Protein AF-R5U6J4-F1 (afdb_monomer)

Solvent-accessible surface area (backbone atoms only — not comparable to full-atom values): 14791 Å² total; per-residue (Å²): 109,73,69,93,61,92,91,61,51,48,44,45,54,97,91,38,77,38,56,82,40,67,33,51,49,75,57,100,91,46,43,27,38,25,54,63,14,28,54,35,57,83,42,42,35,76,49,42,44,99,89,48,37,28,35,26,53,59,13,26,55,35,55,89,39,70,31,22,34,29,38,96,89,46,38,23,45,25,53,64,12,37,38,42,77,38,69,88,24,70,75,27,29,38,55,24,56,46,31,76,78,37,80,65,53,71,54,68,56,58,76,85,57,97,45,40,82,51,59,51,71,30,35,79,49,26,17,32,4,54,68,22,41,56,51,16,52,51,55,51,54,49,51,32,55,56,22,46,76,73,74,42,75,68,51,22,39,22,58,63,35,30,49,47,12,22,43,52,17,24,30,25,34,73,65,75,47,87,81,73,86,62,100,58,49,76,37,79,46,69,33,52,86,90,60,63,66,55,55,52,34,40,57,49,18,44,55,32,45,79,71,71,44,71,89,75,27,64,43,27,49,61,62,67,41,80,69,43,46,31,28,15,38,13,28,15,56,75,22,95,61,32,27,18,41,17,39,30,36,38,60,80,84,54,92,93,37,63,35,53,55,67,59,48,52,54,52,50,50,35,53,53,34,28,69,75,62,40,48,78,38,117

Sequence (282 aa):
MAVPAWYGWWRIVNGQVDFNCNSVECNDAGWFCIRGGKVDFDFNGIASNSSGNWCIWGGKVNFGYDGGVKYLGSTYLVLDGEAFCIDEQIGKGSVGFLELINPTISGLFKCGYAYDQYTVIGAADDATSLENMRQALYGILECNELRKAHGLQELKISNSLMAIAEYDTNASAYAMDHIGVFNVGENLAWGPSFWDPFDGWYTQEKADFDQGNYANVGHYLNIIDDSYTITGFAVNQKSAYGNTYGQVFSGMEYEGDSFSVDDYCGFFMLYYNAVYNPVVLG

Radius of gyration: 24.12 Å; Cα contacts (8 Å, |Δi|>4): 580; chains: 1; bounding box: 55×34×72 Å

Secondary structure (DSSP, 8-state):
-----SS--B-EETTEE-TT--EEEEETTEEEEEETTEE-TT--EEEEETTEEEEEETTEE-TT--EEEEETTEEEEEETTEEEE-TTTTTSHHHHHHHHH-TTGGGGG--SSTTGGG--TT-TTSTTSHHHHHHHHHHHHHHHHHHHHTTPPPPEEEHHHHHHHHHHHHHHHHHSS----S-SEEEEEEE-TT--HHIIIIIIHHHHHHTT--TT-HHHHHHH-TT--EEEEEEEEEETTEEEEEEEEES---TTTEE-HHHHHHHHHHHHHHHHSPEEE-

Mean predicted aligned error: 4.24 Å

Structure (mmCIF, N/CA/C/O backbone):
data_AF-R5U6J4-F1
#
_entry.id   AF-R5U6J4-F1
#
loop_
_atom_site.group_PDB
_atom_site.id
_atom_site.type_symbol
_atom_site.label_atom_id
_atom_site.label_alt_id
_atom_site.label_comp_id
_atom_site.label_asym_id
_atom_site.label_entity_id
_atom_site.label_seq_id
_atom_site.pdbx_PDB_ins_code
_atom_site.Cartn_x
_atom_site.Cartn_y
_atom_site.Cartn_z
_atom_site.occupancy
_atom_site.B_iso_or_equiv
_atom_site.auth_seq_id
_atom_site.auth_comp_id
_atom_site.auth_asym_id
_atom_site.auth_atom_id
_atom_site.pdbx_PDB_model_num
ATOM 1 N N . MET A 1 1 ? 13.358 -0.228 -38.886 1.00 51.06 1 MET A N 1
ATOM 2 C CA . MET A 1 1 ? 12.887 -1.630 -38.935 1.00 51.06 1 MET A CA 1
ATOM 3 C C . MET A 1 1 ? 14.048 -2.521 -39.383 1.00 51.06 1 MET A C 1
ATOM 5 O O . MET A 1 1 ? 14.817 -2.079 -40.230 1.00 51.06 1 MET A O 1
ATOM 9 N N . ALA A 1 2 ? 14.246 -3.677 -38.735 1.00 47.00 2 ALA A N 1
ATOM 10 C CA . ALA A 1 2 ? 15.478 -4.481 -38.775 1.00 47.00 2 ALA A CA 1
ATOM 11 C C . ALA A 1 2 ? 15.580 -5.392 -40.017 1.00 47.00 2 ALA A C 1
ATOM 13 O O . ALA A 1 2 ? 14.605 -6.035 -40.393 1.00 47.00 2 ALA A O 1
ATOM 14 N N . VAL A 1 3 ? 16.772 -5.471 -40.623 1.00 49.78 3 VAL A N 1
ATOM 15 C CA . VAL A 1 3 ? 17.100 -6.381 -41.738 1.00 49.78 3 VAL A CA 1
ATOM 16 C C . VAL A 1 3 ? 18.058 -7.458 -41.215 1.00 49.78 3 VAL A C 1
ATOM 18 O O . VAL A 1 3 ? 19.063 -7.102 -40.595 1.00 49.78 3 VAL A O 1
ATOM 21 N N . PRO A 1 4 ? 17.800 -8.760 -41.443 1.00 57.53 4 PRO A N 1
ATOM 22 C CA . PRO A 1 4 ? 18.707 -9.813 -41.025 1.00 57.53 4 PRO A CA 1
ATOM 23 C C . PRO A 1 4 ? 19.841 -9.920 -42.045 1.00 57.53 4 PRO A C 1
ATOM 25 O O . PRO A 1 4 ? 19.708 -10.538 -43.097 1.00 57.53 4 PRO A O 1
ATOM 28 N N . ALA A 1 5 ? 20.981 -9.326 -41.728 1.00 47.50 5 ALA A N 1
ATOM 29 C CA . ALA A 1 5 ? 22.235 -9.693 -42.357 1.00 47.50 5 ALA A CA 1
ATOM 30 C C . ALA A 1 5 ? 23.229 -9.919 -41.224 1.00 47.50 5 ALA A C 1
ATOM 32 O O . ALA A 1 5 ? 23.585 -8.967 -40.543 1.00 47.50 5 ALA A O 1
ATOM 33 N N . TRP A 1 6 ? 23.550 -11.194 -40.973 1.00 46.31 6 TRP A N 1
ATOM 34 C CA . TRP A 1 6 ? 24.748 -11.704 -40.299 1.00 46.31 6 TRP A CA 1
ATOM 35 C C . TRP A 1 6 ? 25.401 -10.680 -39.344 1.00 46.31 6 TRP A C 1
ATOM 37 O O . TRP A 1 6 ? 26.081 -9.793 -39.835 1.00 46.31 6 TRP A O 1
ATOM 47 N N . TYR A 1 7 ? 25.175 -10.797 -38.022 1.00 67.12 7 TYR A N 1
ATOM 48 C CA . TYR A 1 7 ? 25.857 -10.116 -36.884 1.00 67.12 7 TYR A CA 1
ATOM 49 C C . TYR A 1 7 ? 24.993 -9.350 -35.847 1.00 67.12 7 TYR A C 1
ATOM 51 O O . TYR A 1 7 ? 25.550 -8.918 -34.836 1.00 67.12 7 TYR A O 1
ATOM 59 N N . GLY A 1 8 ? 23.664 -9.247 -35.969 1.00 78.00 8 GLY A N 1
ATOM 60 C CA . GLY A 1 8 ? 22.775 -8.770 -34.881 1.00 78.00 8 GLY A CA 1
ATOM 61 C C . GLY A 1 8 ? 21.643 -7.853 -35.350 1.00 78.00 8 GLY A C 1
ATOM 62 O O . GLY A 1 8 ? 21.503 -7.618 -36.546 1.00 78.00 8 GLY A O 1
ATOM 63 N N . TRP A 1 9 ? 20.806 -7.363 -34.430 1.00 92.00 9 TRP A N 1
ATOM 64 C CA . TRP A 1 9 ? 19.705 -6.441 -34.751 1.00 92.00 9 TRP A CA 1
ATOM 65 C C . TRP A 1 9 ? 20.159 -4.999 -34.519 1.00 92.00 9 TRP A C 1
ATOM 67 O O . TRP A 1 9 ? 20.783 -4.716 -33.502 1.00 92.00 9 TRP A O 1
ATOM 77 N N . TRP A 1 10 ? 19.864 -4.096 -35.456 1.00 93.00 10 TRP A N 1
ATOM 78 C CA . TRP A 1 10 ? 20.374 -2.721 -35.446 1.00 93.00 10 TRP A CA 1
ATOM 79 C C . TRP A 1 10 ? 19.252 -1.696 -35.571 1.00 93.00 10 TRP A C 1
ATOM 81 O O . TRP A 1 10 ? 18.261 -1.919 -36.279 1.00 93.00 10 TRP A O 1
ATOM 91 N N . ARG A 1 11 ? 19.435 -0.536 -34.937 1.00 94.44 11 ARG A N 1
ATOM 92 C CA . ARG A 1 11 ? 18.555 0.613 -35.129 1.00 94.44 11 ARG A CA 1
ATOM 93 C C . ARG A 1 11 ? 18.813 1.223 -36.502 1.00 94.44 11 ARG A C 1
ATOM 95 O O . ARG A 1 11 ? 19.895 1.734 -36.761 1.00 94.44 11 ARG A O 1
ATOM 102 N N . ILE A 1 12 ? 17.803 1.192 -37.372 1.00 93.56 12 ILE A N 1
ATOM 103 C CA . ILE A 1 12 ? 17.859 1.812 -38.705 1.00 93.56 12 ILE A CA 1
ATOM 104 C C . ILE A 1 12 ? 16.988 3.067 -38.737 1.00 93.56 12 ILE A C 1
ATOM 106 O O . ILE A 1 12 ? 15.787 2.974 -38.463 1.00 93.56 12 ILE A O 1
ATOM 110 N N . VAL A 1 13 ? 17.566 4.205 -39.116 1.00 93.50 13 VAL A N 1
ATOM 111 C CA . VAL A 1 13 ? 16.888 5.491 -39.351 1.00 93.50 13 VAL A CA 1
ATOM 112 C C . VAL A 1 13 ? 17.234 5.955 -40.765 1.00 93.50 13 VAL A C 1
ATOM 114 O O . VAL A 1 13 ? 18.401 5.977 -41.140 1.00 93.50 13 VAL A O 1
ATOM 117 N N . ASN A 1 14 ? 16.227 6.289 -41.580 1.00 92.94 14 ASN A N 1
ATOM 118 C CA . ASN A 1 14 ? 16.413 6.757 -42.965 1.00 92.94 14 ASN A CA 1
ATOM 119 C C . ASN A 1 14 ? 17.330 5.856 -43.823 1.00 92.94 14 ASN A C 1
ATOM 121 O O . ASN A 1 14 ? 18.119 6.336 -44.632 1.00 92.94 14 ASN A O 1
ATOM 125 N N . GLY A 1 15 ? 17.238 4.535 -43.635 1.00 92.00 15 GLY A N 1
ATOM 126 C CA . GLY A 1 15 ? 18.022 3.550 -44.388 1.00 92.00 15 GLY A CA 1
ATOM 127 C C . GLY A 1 15 ? 19.472 3.365 -43.922 1.00 92.00 15 GLY A C 1
ATOM 128 O O . GLY A 1 15 ? 20.205 2.616 -44.562 1.00 92.00 15 GLY A O 1
ATOM 129 N N . GLN A 1 16 ? 19.891 4.000 -42.824 1.00 92.12 16 GLN A N 1
ATOM 130 C CA . GLN A 1 16 ? 21.239 3.878 -42.258 1.00 92.12 16 GLN A CA 1
ATOM 131 C C . GLN A 1 16 ? 21.193 3.425 -40.795 1.00 92.12 16 GLN A C 1
ATOM 133 O O . GLN A 1 16 ? 20.199 3.645 -40.103 1.00 92.12 16 GLN A O 1
ATOM 138 N N . VAL A 1 17 ? 22.265 2.777 -40.329 1.00 93.50 17 VAL A N 1
ATOM 139 C CA . VAL A 1 17 ? 22.415 2.411 -38.914 1.00 93.50 17 VAL A CA 1
ATOM 140 C C . VAL A 1 17 ? 22.636 3.673 -38.084 1.00 93.50 17 VAL A C 1
ATOM 142 O O . VAL A 1 17 ? 23.517 4.473 -38.394 1.00 93.50 17 VAL A O 1
ATOM 145 N N . ASP A 1 18 ? 21.866 3.820 -37.012 1.00 95.88 18 ASP A N 1
ATOM 146 C CA . ASP A 1 18 ? 22.085 4.846 -35.997 1.00 95.88 18 ASP A CA 1
ATOM 147 C C . ASP A 1 18 ? 22.981 4.298 -34.880 1.00 95.88 18 ASP A C 1
ATOM 149 O O . ASP A 1 18 ? 22.504 3.739 -33.893 1.00 95.88 18 ASP A O 1
ATOM 153 N N . PHE A 1 19 ? 24.295 4.460 -35.040 1.00 95.44 19 PHE A N 1
ATOM 154 C CA . PHE A 1 19 ? 25.297 4.019 -34.061 1.00 95.44 19 PHE A CA 1
ATOM 155 C C . PHE A 1 19 ? 25.256 4.790 -32.733 1.00 95.44 19 PHE A C 1
ATOM 157 O O . PHE A 1 19 ? 25.915 4.384 -31.777 1.00 95.44 19 PHE A O 1
ATOM 164 N N . ASN A 1 20 ? 24.492 5.883 -32.647 1.00 96.62 20 ASN A N 1
ATOM 165 C CA . ASN A 1 20 ? 24.384 6.687 -31.431 1.00 96.62 20 ASN A CA 1
ATOM 166 C C . ASN A 1 20 ? 23.185 6.282 -30.561 1.00 96.62 20 ASN A C 1
ATOM 168 O O . ASN A 1 20 ? 23.049 6.777 -29.440 1.00 96.62 20 ASN A O 1
ATOM 172 N N . CYS A 1 21 ? 22.326 5.379 -31.044 1.00 95.88 21 CYS A N 1
ATOM 173 C CA . CYS A 1 21 ? 21.155 4.933 -30.302 1.00 95.88 21 CYS A CA 1
ATOM 174 C C . CYS A 1 21 ? 21.560 4.122 -29.056 1.00 95.88 21 CYS A C 1
ATOM 176 O O . CYS A 1 21 ? 22.210 3.078 -29.160 1.00 95.88 21 CYS A O 1
ATOM 178 N N . ASN A 1 22 ? 21.156 4.622 -27.884 1.00 97.12 22 ASN A N 1
ATOM 179 C CA . ASN A 1 22 ? 21.272 3.980 -26.574 1.00 97.12 22 ASN A CA 1
ATOM 180 C C . ASN A 1 22 ? 19.910 4.098 -25.864 1.00 97.12 22 ASN A C 1
ATOM 182 O O . ASN A 1 22 ? 19.709 5.008 -25.064 1.00 97.12 22 ASN A O 1
ATOM 186 N N . SER A 1 23 ? 18.944 3.271 -26.271 1.00 97.75 23 SER A N 1
ATOM 187 C CA . SER A 1 23 ? 17.510 3.407 -25.953 1.00 97.75 23 SER A CA 1
ATOM 188 C C . SER A 1 23 ? 16.830 2.034 -25.913 1.00 97.75 23 SER A C 1
ATOM 190 O O . SER A 1 23 ? 17.407 1.034 -26.348 1.00 97.75 23 SER A O 1
ATOM 192 N N . VAL A 1 24 ? 15.588 1.986 -25.436 1.00 98.25 24 VAL A N 1
ATOM 193 C CA . VAL A 1 24 ? 14.675 0.846 -25.601 1.00 98.25 24 VAL A CA 1
ATOM 194 C C . VAL A 1 24 ? 13.752 1.103 -26.794 1.00 98.25 24 VAL A C 1
ATOM 196 O O . VAL A 1 24 ? 12.938 2.027 -26.771 1.00 98.25 24 VAL A O 1
ATOM 199 N N . GLU A 1 25 ? 13.851 0.274 -27.833 1.00 97.50 25 GLU A N 1
ATOM 200 C CA . GLU A 1 25 ? 13.138 0.466 -29.106 1.00 97.50 25 GLU A CA 1
ATOM 201 C C . GLU A 1 25 ? 12.339 -0.783 -29.500 1.00 97.50 25 GLU A C 1
ATOM 203 O O . GLU A 1 25 ? 12.752 -1.911 -29.216 1.00 97.50 25 GLU A O 1
ATOM 208 N N . CYS A 1 26 ? 11.216 -0.594 -30.199 1.00 95.00 26 CYS A N 1
ATOM 209 C CA . CYS A 1 26 ? 10.358 -1.692 -30.642 1.00 95.00 26 CYS A CA 1
ATOM 210 C C . CYS A 1 26 ? 10.532 -2.093 -32.111 1.00 95.00 26 CYS A C 1
ATOM 212 O O . CYS A 1 26 ? 10.939 -1.319 -32.984 1.00 95.00 26 CYS A O 1
ATOM 214 N N . ASN A 1 27 ? 10.165 -3.341 -32.380 1.00 91.25 27 ASN A N 1
ATOM 215 C CA . ASN A 1 27 ? 9.799 -3.868 -33.689 1.00 91.25 27 ASN A CA 1
ATOM 216 C C . ASN A 1 27 ? 8.673 -4.909 -33.513 1.00 91.25 27 ASN A C 1
ATOM 218 O O . ASN A 1 27 ? 8.187 -5.122 -32.403 1.00 91.25 27 ASN A O 1
ATOM 222 N N . ASP A 1 28 ? 8.304 -5.609 -34.586 1.00 93.69 28 ASP A N 1
ATOM 223 C CA . ASP A 1 28 ? 7.239 -6.627 -34.558 1.00 93.69 28 ASP A CA 1
ATOM 224 C C . ASP A 1 28 ? 7.514 -7.811 -33.602 1.00 93.69 28 ASP A C 1
ATOM 226 O O . ASP A 1 28 ? 6.604 -8.571 -33.283 1.00 93.69 28 ASP A O 1
ATOM 230 N N . ALA A 1 29 ? 8.754 -7.992 -33.131 1.00 92.69 29 ALA A N 1
ATOM 231 C CA . ALA A 1 29 ? 9.141 -9.050 -32.193 1.00 92.69 29 ALA A CA 1
ATOM 232 C C . ALA A 1 29 ? 9.142 -8.604 -30.713 1.00 92.69 29 ALA A C 1
ATOM 234 O O . ALA A 1 29 ? 9.333 -9.438 -29.814 1.00 92.69 29 ALA A O 1
ATOM 235 N N . GLY A 1 30 ? 8.946 -7.310 -30.441 1.00 95.69 30 GLY A N 1
ATOM 236 C CA . GLY A 1 30 ? 8.886 -6.732 -29.097 1.00 95.69 30 GLY A CA 1
ATOM 237 C C . GLY A 1 30 ? 9.793 -5.517 -28.909 1.00 95.69 30 GLY A C 1
ATOM 238 O O . GLY A 1 30 ? 10.193 -4.867 -29.873 1.00 95.69 30 GLY A O 1
ATOM 239 N N . TRP A 1 31 ? 10.111 -5.225 -27.648 1.00 98.00 31 TRP A N 1
ATOM 240 C CA . TRP A 1 31 ? 10.923 -4.083 -27.224 1.00 98.00 31 TRP A CA 1
ATOM 241 C C . TRP A 1 31 ? 12.298 -4.542 -26.746 1.00 98.00 31 TRP A C 1
ATOM 243 O O . TRP A 1 31 ? 12.387 -5.461 -25.933 1.00 98.00 31 TRP A O 1
ATOM 253 N N . PHE A 1 32 ? 13.361 -3.914 -27.247 1.00 98.19 32 PHE A N 1
ATOM 254 C CA . PHE A 1 32 ? 14.736 -4.363 -27.039 1.00 98.19 32 PHE A CA 1
ATOM 255 C C . PHE A 1 32 ? 15.648 -3.226 -26.588 1.00 98.19 32 PHE A C 1
ATOM 257 O O . PHE A 1 32 ? 15.541 -2.102 -27.080 1.00 98.19 32 PHE A O 1
ATOM 264 N N . CYS A 1 33 ? 16.578 -3.544 -25.689 1.00 97.81 33 CYS A N 1
ATOM 265 C CA . CYS A 1 33 ? 17.656 -2.646 -25.296 1.00 97.81 33 CYS A CA 1
ATOM 266 C C . CYS A 1 33 ? 18.670 -2.529 -26.440 1.00 97.81 33 CYS A C 1
ATOM 268 O O . CYS A 1 33 ? 19.226 -3.531 -26.899 1.00 97.81 33 CYS A O 1
ATOM 270 N N . ILE A 1 34 ? 18.909 -1.303 -26.900 1.00 97.69 34 ILE A N 1
ATOM 271 C CA . ILE A 1 34 ? 19.898 -0.968 -27.921 1.00 97.69 34 ILE A CA 1
ATOM 272 C C . ILE A 1 34 ? 21.045 -0.212 -27.254 1.00 97.69 34 ILE A C 1
ATOM 274 O O . ILE A 1 34 ? 20.808 0.778 -26.566 1.00 97.69 34 ILE A O 1
ATOM 278 N N . ARG A 1 35 ? 22.289 -0.649 -27.486 1.00 95.62 35 ARG A N 1
ATOM 279 C CA . ARG A 1 35 ? 23.524 0.030 -27.064 1.00 95.62 35 ARG A CA 1
ATOM 280 C C . ARG A 1 35 ? 24.433 0.238 -28.271 1.00 95.62 35 ARG A C 1
ATOM 282 O O . ARG A 1 35 ? 24.699 -0.700 -29.023 1.00 95.62 35 ARG A O 1
ATOM 289 N N . GLY A 1 36 ? 24.887 1.469 -28.492 1.00 95.25 36 GLY A N 1
ATOM 290 C CA . GLY A 1 36 ? 25.714 1.817 -29.656 1.00 95.25 36 GLY A CA 1
ATOM 291 C C . GLY A 1 36 ? 25.074 1.444 -31.004 1.00 95.25 36 GLY A C 1
ATOM 292 O O . GLY A 1 36 ? 25.760 0.984 -31.918 1.00 95.25 36 GLY A O 1
ATOM 293 N N . GLY A 1 37 ? 23.747 1.561 -31.111 1.00 95.44 37 GLY A N 1
ATOM 294 C CA . GLY A 1 37 ? 22.981 1.236 -32.317 1.00 95.44 37 GLY A CA 1
ATOM 295 C C . GLY A 1 37 ? 22.621 -0.234 -32.522 1.00 95.44 37 GLY A C 1
ATOM 296 O O . GLY A 1 37 ? 21.872 -0.538 -33.455 1.00 95.44 37 GLY A O 1
ATOM 297 N N . LYS A 1 38 ? 23.093 -1.147 -31.666 1.00 94.94 38 LYS A N 1
ATOM 298 C CA . LYS A 1 38 ? 22.840 -2.591 -31.761 1.00 94.94 38 LYS A CA 1
ATOM 299 C C . LYS A 1 38 ? 22.016 -3.097 -30.579 1.00 94.94 38 LYS A C 1
ATOM 301 O O . LYS A 1 38 ? 22.257 -2.686 -29.451 1.00 94.94 38 LYS A O 1
ATOM 306 N N . VAL A 1 39 ? 21.091 -4.023 -30.823 1.00 96.62 39 VAL A N 1
ATOM 307 C CA . VAL A 1 39 ? 20.429 -4.781 -29.754 1.00 96.62 39 VAL A CA 1
ATOM 308 C C . VAL A 1 39 ? 21.466 -5.574 -28.967 1.00 96.62 39 VAL A C 1
ATOM 310 O O . VAL A 1 39 ? 22.296 -6.281 -29.551 1.00 96.62 39 VAL A O 1
ATOM 313 N N . ASP A 1 40 ? 21.380 -5.470 -27.648 1.00 96.50 40 ASP A N 1
ATOM 314 C CA . ASP A 1 40 ? 22.245 -6.166 -26.712 1.00 96.50 40 ASP A CA 1
ATOM 315 C C . ASP A 1 40 ? 21.492 -7.311 -26.029 1.00 96.50 40 ASP A C 1
ATOM 317 O O . ASP A 1 40 ? 20.823 -7.108 -25.021 1.00 96.50 40 ASP A O 1
ATOM 321 N N . PHE A 1 41 ? 21.579 -8.513 -26.604 1.00 95.44 41 PHE A N 1
ATOM 322 C CA . PHE A 1 41 ? 20.879 -9.709 -26.113 1.00 95.44 41 PHE A CA 1
ATOM 323 C C . PHE A 1 41 ? 21.444 -10.279 -24.807 1.00 95.44 41 PHE A C 1
ATOM 325 O O . PHE A 1 41 ? 20.807 -11.138 -24.203 1.00 95.44 41 PHE A O 1
ATOM 332 N N . ASP A 1 42 ? 22.602 -9.801 -24.354 1.00 95.44 42 ASP A N 1
ATOM 333 C CA . ASP A 1 42 ? 23.216 -10.243 -23.101 1.00 95.44 42 ASP A CA 1
ATOM 334 C C . ASP A 1 42 ? 22.878 -9.291 -21.939 1.00 95.44 42 ASP A C 1
ATOM 336 O O . ASP A 1 42 ? 23.193 -9.571 -20.781 1.00 95.44 42 ASP A O 1
ATOM 340 N N . PHE A 1 43 ? 22.213 -8.164 -22.224 1.00 97.44 43 PHE A N 1
ATOM 341 C CA . PHE A 1 43 ? 21.875 -7.169 -21.216 1.00 97.44 43 PHE A CA 1
ATOM 342 C C . PHE A 1 43 ? 20.742 -7.640 -20.291 1.00 97.44 43 PHE A C 1
ATOM 344 O O . PHE A 1 43 ? 19.636 -7.951 -20.740 1.00 97.44 43 PHE A O 1
ATOM 351 N N . ASN A 1 44 ? 21.019 -7.621 -18.984 1.00 97.94 44 ASN A N 1
ATOM 352 C CA . ASN A 1 44 ? 20.043 -7.792 -17.912 1.00 97.94 44 ASN A CA 1
ATOM 353 C C . ASN A 1 44 ? 20.154 -6.593 -16.967 1.00 97.94 44 ASN A C 1
ATOM 355 O O . ASN A 1 44 ? 21.205 -6.372 -16.370 1.00 97.94 44 ASN A O 1
ATOM 359 N N . GLY A 1 45 ? 19.100 -5.794 -16.849 1.00 98.31 45 GLY A N 1
ATOM 360 C CA . GLY A 1 45 ? 19.156 -4.554 -16.078 1.00 98.31 45 GLY A CA 1
ATOM 361 C C . GLY A 1 45 ? 18.008 -3.614 -16.394 1.00 98.31 45 GLY A C 1
ATOM 362 O O . GLY A 1 45 ? 17.001 -4.021 -16.971 1.00 98.31 45 GLY A O 1
ATOM 363 N N . ILE A 1 46 ? 18.177 -2.344 -16.035 1.00 98.4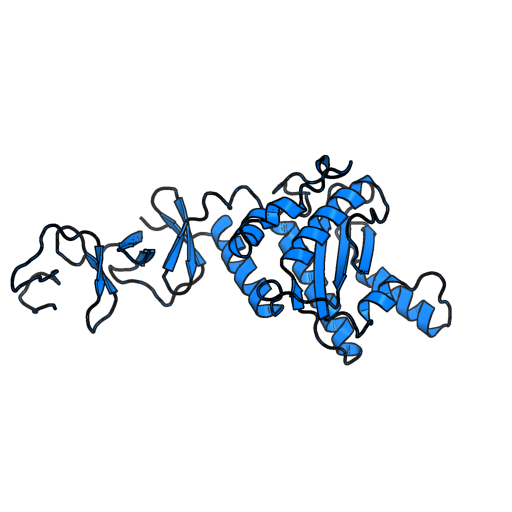4 46 ILE A N 1
ATOM 364 C CA . ILE A 1 46 ? 17.219 -1.289 -16.365 1.00 98.44 46 ILE A CA 1
ATOM 365 C C . ILE A 1 46 ? 17.748 -0.462 -17.538 1.00 98.44 46 ILE A C 1
ATOM 367 O O . ILE A 1 46 ? 18.891 0.002 -17.515 1.00 98.44 46 ILE A O 1
ATOM 371 N N . ALA A 1 47 ? 16.917 -0.276 -18.562 1.00 98.31 47 ALA A N 1
ATOM 372 C CA . ALA A 1 47 ? 17.188 0.609 -19.694 1.00 98.31 47 ALA A CA 1
ATOM 373 C C . ALA A 1 47 ? 16.003 1.548 -19.932 1.00 98.31 47 ALA A C 1
ATOM 375 O O . ALA A 1 47 ? 14.865 1.201 -19.632 1.00 98.31 47 ALA A O 1
ATOM 376 N N . SER A 1 48 ? 16.263 2.728 -20.490 1.00 98.19 48 SER A N 1
ATOM 377 C CA . SER A 1 48 ? 15.259 3.791 -20.596 1.00 98.19 48 SER A CA 1
ATOM 378 C C . SER A 1 48 ? 15.001 4.200 -22.043 1.00 98.19 48 SER A C 1
ATOM 380 O O . SER A 1 48 ? 15.854 4.045 -22.919 1.00 98.19 48 SER A O 1
ATOM 382 N N . ASN A 1 49 ? 13.825 4.766 -22.285 1.00 97.62 49 ASN A N 1
ATOM 383 C CA . ASN A 1 49 ? 13.501 5.534 -23.485 1.00 97.62 49 ASN A CA 1
ATOM 384 C C . ASN A 1 49 ? 12.688 6.781 -23.090 1.00 97.62 49 ASN A C 1
ATOM 386 O O . ASN A 1 49 ? 12.623 7.138 -21.916 1.00 97.62 49 ASN A O 1
ATOM 390 N N . SER A 1 50 ? 12.066 7.464 -24.054 1.00 96.94 50 SER A N 1
ATOM 391 C CA . SER A 1 50 ? 11.246 8.652 -23.771 1.00 96.94 50 SER A CA 1
ATOM 392 C C . SER A 1 50 ? 9.989 8.373 -22.941 1.00 96.94 50 SER A C 1
ATOM 394 O O . SER A 1 50 ? 9.386 9.322 -22.450 1.00 96.94 50 SER A O 1
ATOM 396 N N . SER A 1 51 ? 9.563 7.112 -22.835 1.00 96.75 51 SER A N 1
ATOM 397 C CA . SER A 1 51 ? 8.357 6.722 -22.100 1.00 96.75 51 SER A CA 1
ATOM 398 C C . SER A 1 51 ? 8.635 6.358 -20.646 1.00 96.75 51 SER A C 1
ATOM 400 O O . SER A 1 51 ? 7.723 6.459 -19.841 1.00 96.75 51 SER A O 1
ATOM 402 N N . GLY A 1 52 ? 9.862 5.966 -20.298 1.00 97.06 52 GLY A N 1
ATOM 403 C CA . GLY A 1 52 ? 10.183 5.541 -18.940 1.00 97.06 52 GLY A CA 1
ATOM 404 C C . GLY A 1 52 ? 11.381 4.604 -18.877 1.00 97.06 52 GLY A C 1
ATOM 405 O O . GLY A 1 52 ? 12.189 4.528 -19.812 1.00 97.06 52 GLY A O 1
ATOM 406 N N . ASN A 1 53 ? 11.487 3.893 -17.757 1.00 98.44 53 ASN A N 1
ATOM 407 C CA . ASN A 1 53 ? 12.492 2.860 -17.543 1.00 98.44 53 ASN A CA 1
ATOM 408 C C . ASN A 1 53 ? 11.849 1.480 -17.669 1.00 98.44 53 ASN A C 1
ATOM 410 O O . ASN A 1 53 ? 10.701 1.291 -17.289 1.00 98.44 53 ASN A O 1
ATOM 414 N N . TRP A 1 54 ? 12.608 0.508 -18.155 1.00 98.69 54 TRP A N 1
ATOM 415 C CA . TRP A 1 54 ? 12.108 -0.823 -18.469 1.00 98.69 54 TRP A CA 1
ATOM 416 C C . TRP A 1 54 ? 13.023 -1.888 -17.883 1.00 98.69 54 TRP A C 1
ATOM 418 O O . TRP A 1 54 ? 14.250 -1.786 -17.981 1.00 98.69 54 TRP A O 1
ATOM 428 N N . CYS A 1 55 ? 12.422 -2.926 -17.308 1.00 98.56 55 CYS A N 1
ATOM 429 C CA . CYS A 1 55 ? 13.118 -4.123 -16.863 1.00 98.56 55 CYS A CA 1
ATOM 430 C C . CYS A 1 55 ? 13.474 -4.992 -18.073 1.00 98.56 55 CYS A C 1
ATOM 432 O O . CYS A 1 55 ? 12.596 -5.449 -18.811 1.00 98.56 55 CYS A O 1
ATOM 434 N N . ILE A 1 56 ? 14.770 -5.204 -18.294 1.00 98.56 56 ILE A N 1
ATOM 435 C CA . ILE A 1 56 ? 15.297 -5.947 -19.437 1.00 98.56 56 ILE A CA 1
ATOM 436 C C . ILE A 1 56 ? 15.882 -7.276 -18.967 1.00 98.56 56 ILE A C 1
ATOM 438 O O . ILE A 1 56 ? 16.776 -7.271 -18.119 1.00 98.56 56 ILE A O 1
ATOM 442 N N . TRP A 1 57 ? 15.456 -8.384 -19.581 1.00 97.62 57 TRP A N 1
ATOM 443 C CA . TRP A 1 57 ? 16.095 -9.700 -19.461 1.00 97.62 57 TRP A CA 1
ATOM 444 C C . TRP A 1 57 ? 16.482 -10.241 -20.834 1.00 97.62 57 TRP A C 1
ATOM 446 O O . TRP A 1 57 ? 15.667 -10.275 -21.759 1.00 97.62 57 TRP A O 1
ATOM 456 N N . GLY A 1 58 ? 17.740 -10.658 -20.979 1.00 96.06 58 GLY A N 1
ATOM 457 C CA . GLY A 1 58 ? 18.272 -11.142 -22.256 1.00 96.06 58 GLY A CA 1
ATOM 458 C C . GLY A 1 58 ? 18.079 -10.138 -23.402 1.00 96.06 58 GLY A C 1
ATOM 459 O O . GLY A 1 58 ? 17.686 -10.510 -24.511 1.00 96.06 58 GLY A O 1
ATOM 460 N N . GLY A 1 59 ? 18.256 -8.845 -23.118 1.00 97.12 59 GLY A N 1
ATOM 461 C CA . GLY A 1 59 ? 18.118 -7.756 -24.086 1.00 97.12 59 GLY A CA 1
ATOM 462 C C . GLY A 1 59 ? 16.698 -7.354 -24.473 1.00 97.12 59 GLY A C 1
ATOM 463 O O . GLY A 1 59 ? 16.542 -6.403 -25.242 1.00 97.12 59 GLY A O 1
ATOM 464 N N . LYS A 1 60 ? 15.664 -8.027 -23.958 1.00 97.88 60 LYS A N 1
ATOM 465 C CA . LYS A 1 60 ? 14.253 -7.739 -24.246 1.00 97.88 60 LYS A CA 1
ATOM 466 C C . LYS A 1 60 ? 13.533 -7.225 -22.998 1.00 97.88 60 LYS A C 1
ATOM 468 O O . LYS A 1 60 ? 13.790 -7.709 -21.900 1.00 97.88 60 LYS A O 1
ATOM 473 N N . VAL A 1 61 ? 12.619 -6.268 -23.167 1.00 98.56 61 VAL A N 1
ATOM 474 C CA . VAL A 1 61 ? 11.717 -5.845 -22.082 1.00 98.56 61 VAL A CA 1
ATOM 475 C C . VAL A 1 61 ? 10.901 -7.043 -21.611 1.00 98.56 61 VAL A C 1
ATOM 477 O O . VAL A 1 61 ? 10.301 -7.747 -22.433 1.00 98.56 61 VAL A O 1
ATOM 480 N N . ASN A 1 62 ? 10.865 -7.264 -20.299 1.00 97.94 62 ASN A N 1
ATOM 481 C CA . ASN A 1 62 ? 10.037 -8.301 -19.712 1.00 97.94 62 ASN A CA 1
ATOM 482 C C . ASN A 1 62 ? 8.698 -7.751 -19.203 1.00 97.94 62 ASN A C 1
ATOM 484 O O . ASN A 1 62 ? 8.540 -7.510 -18.012 1.00 97.94 62 ASN A O 1
ATOM 488 N N . PHE A 1 63 ? 7.726 -7.639 -20.109 1.00 97.31 63 PHE A N 1
ATOM 489 C CA . PHE A 1 63 ? 6.337 -7.280 -19.783 1.00 97.31 63 PHE A CA 1
ATOM 490 C C . PHE A 1 63 ? 5.644 -8.295 -18.854 1.00 97.31 63 PHE A C 1
ATOM 492 O O . PHE A 1 63 ? 4.649 -7.996 -18.224 1.00 97.31 63 PHE A O 1
ATOM 499 N N . GLY A 1 64 ? 6.164 -9.518 -18.720 1.00 97.06 64 GLY A N 1
ATOM 500 C CA . GLY A 1 64 ? 5.584 -10.520 -17.821 1.00 97.06 64 GLY A CA 1
ATOM 501 C C . GLY A 1 64 ? 6.085 -10.447 -16.377 1.00 97.06 64 GLY A C 1
ATOM 502 O O . GLY A 1 64 ? 5.846 -11.397 -15.633 1.00 97.06 64 GLY A O 1
ATOM 503 N N . TYR A 1 65 ? 6.857 -9.422 -16.003 1.00 97.94 65 TYR A N 1
ATOM 504 C CA . TYR A 1 65 ? 7.445 -9.322 -14.669 1.00 97.94 65 TYR A CA 1
ATOM 505 C C . TYR A 1 65 ? 6.863 -8.175 -13.855 1.00 97.94 65 TYR A C 1
ATOM 507 O O . TYR A 1 65 ? 7.029 -7.009 -14.214 1.00 97.94 65 TYR A O 1
ATOM 515 N N . ASP A 1 66 ? 6.315 -8.556 -12.702 1.00 97.94 66 ASP A N 1
ATOM 516 C CA . ASP A 1 66 ? 5.933 -7.675 -11.609 1.00 97.94 66 ASP A CA 1
ATOM 517 C C . ASP A 1 66 ? 6.783 -8.012 -10.380 1.00 97.94 66 ASP A C 1
ATOM 519 O O . ASP A 1 66 ? 6.877 -9.176 -9.975 1.00 97.94 66 ASP A O 1
ATOM 523 N N . GLY A 1 67 ? 7.413 -7.008 -9.771 1.00 97.75 67 GLY A N 1
ATOM 524 C CA . GLY A 1 67 ? 8.179 -7.194 -8.539 1.00 97.75 67 GLY A CA 1
ATOM 525 C C . GLY A 1 67 ? 9.404 -6.299 -8.405 1.00 97.75 67 GLY A C 1
ATOM 526 O O . GLY A 1 67 ? 9.614 -5.347 -9.149 1.00 97.75 67 GLY A O 1
ATOM 527 N N . GLY A 1 68 ? 10.235 -6.612 -7.416 1.00 98.06 68 GLY A N 1
ATOM 528 C CA . GLY A 1 68 ? 11.427 -5.840 -7.086 1.00 98.06 68 GLY A CA 1
ATOM 529 C C . GLY A 1 68 ? 12.624 -6.118 -7.974 1.00 98.06 68 GLY A C 1
ATOM 530 O O . GLY A 1 68 ? 12.973 -7.280 -8.183 1.00 98.06 68 GLY A O 1
ATOM 531 N N . VAL A 1 69 ? 13.326 -5.073 -8.403 1.00 98.44 69 VAL A N 1
ATOM 532 C CA . VAL A 1 69 ? 14.645 -5.179 -9.040 1.00 98.44 69 VAL A CA 1
ATOM 533 C C . VAL A 1 69 ? 15.634 -4.245 -8.363 1.00 98.44 69 VAL A C 1
ATOM 535 O O . VAL A 1 69 ? 15.331 -3.083 -8.115 1.00 98.44 69 VAL A O 1
ATOM 538 N N . LYS A 1 70 ? 16.855 -4.724 -8.126 1.00 98.38 70 LYS A N 1
ATOM 539 C CA . LYS A 1 70 ? 17.997 -3.884 -7.766 1.00 98.38 70 LYS A CA 1
ATOM 540 C C . LYS A 1 70 ? 18.988 -3.851 -8.917 1.00 98.38 70 LYS A C 1
ATOM 542 O O . LYS A 1 70 ? 19.461 -4.899 -9.354 1.00 98.38 70 LYS A O 1
ATOM 547 N N . TYR A 1 71 ? 19.323 -2.656 -9.386 1.00 98.44 71 TYR A N 1
ATOM 548 C CA . TYR A 1 71 ? 20.243 -2.453 -10.502 1.00 98.44 71 TYR A CA 1
ATOM 549 C C . TYR A 1 71 ? 21.102 -1.212 -10.257 1.00 98.44 71 TYR A C 1
ATOM 551 O O . TYR A 1 71 ? 20.588 -0.151 -9.916 1.00 98.44 71 TYR A O 1
ATOM 559 N N . LEU A 1 72 ? 22.425 -1.362 -10.389 1.00 96.88 72 LEU A N 1
ATOM 560 C CA . LEU A 1 72 ? 23.420 -0.295 -10.175 1.00 96.88 72 LEU A CA 1
ATOM 561 C C . LEU A 1 72 ? 23.263 0.494 -8.858 1.00 96.88 72 LEU A C 1
ATOM 563 O O . LEU A 1 72 ? 23.624 1.663 -8.775 1.00 96.88 72 LEU A O 1
ATOM 567 N N . GLY A 1 73 ? 22.768 -0.163 -7.808 1.00 95.88 73 GLY A N 1
ATOM 568 C CA . GLY A 1 73 ? 22.601 0.426 -6.477 1.00 95.88 73 GLY A CA 1
ATOM 569 C C . GLY A 1 73 ? 21.197 0.955 -6.180 1.00 95.88 73 GLY A C 1
ATOM 570 O O . GLY A 1 73 ? 20.849 0.995 -5.003 1.00 95.88 73 GLY A O 1
ATOM 571 N N . SER A 1 74 ? 20.391 1.244 -7.203 1.00 97.88 74 SER A N 1
ATOM 572 C CA . SER A 1 74 ? 18.997 1.684 -7.058 1.00 97.88 74 SER A CA 1
ATOM 573 C C . SER A 1 74 ? 18.021 0.516 -7.007 1.00 97.88 74 SER A C 1
ATOM 575 O O . SER A 1 74 ? 18.277 -0.555 -7.575 1.00 97.88 74 SER A O 1
ATOM 577 N N . THR A 1 75 ? 16.899 0.733 -6.327 1.00 98.38 75 THR A N 1
ATOM 578 C CA . THR A 1 75 ? 15.798 -0.224 -6.191 1.00 98.38 75 THR A CA 1
ATOM 579 C C . THR A 1 75 ? 14.600 0.240 -7.011 1.00 98.38 75 THR A C 1
ATOM 581 O O . THR A 1 75 ? 14.210 1.406 -6.968 1.00 98.38 75 THR A O 1
ATOM 584 N N . TYR A 1 76 ? 14.005 -0.690 -7.748 1.00 98.56 76 TYR A N 1
ATOM 585 C CA . TYR A 1 76 ? 12.878 -0.456 -8.633 1.00 98.56 76 TYR A CA 1
ATOM 586 C C . TYR A 1 76 ? 11.720 -1.379 -8.269 1.00 98.56 76 TYR A C 1
ATOM 588 O O . TYR A 1 76 ? 11.919 -2.580 -8.067 1.00 98.56 76 TYR A O 1
ATOM 596 N N . LEU A 1 77 ? 10.515 -0.822 -8.242 1.00 98.50 77 LEU A N 1
ATOM 597 C CA . LEU A 1 77 ? 9.281 -1.582 -8.364 1.00 98.50 77 LEU A CA 1
ATOM 598 C C . LEU A 1 77 ? 8.969 -1.714 -9.853 1.00 98.50 77 LEU A C 1
ATOM 600 O O . LEU A 1 77 ? 8.888 -0.705 -10.550 1.00 98.50 77 LEU A O 1
ATOM 604 N N . VAL A 1 78 ? 8.839 -2.939 -10.348 1.00 98.50 78 VAL A N 1
ATOM 605 C CA . VAL A 1 78 ? 8.498 -3.216 -11.744 1.00 98.50 78 VAL A CA 1
ATOM 606 C C . VAL A 1 78 ? 7.039 -3.643 -11.829 1.00 98.50 78 VAL A C 1
ATOM 608 O O . VAL A 1 78 ? 6.633 -4.503 -11.047 1.00 98.50 78 VAL A O 1
ATOM 611 N N . LEU A 1 79 ? 6.284 -3.047 -12.754 1.00 97.69 79 LEU A N 1
ATOM 612 C CA . LEU A 1 79 ? 4.891 -3.382 -13.065 1.00 97.69 79 LEU A CA 1
ATOM 613 C C . LEU A 1 79 ? 4.737 -3.493 -14.587 1.00 97.69 79 LEU A C 1
ATOM 615 O O . LEU A 1 79 ? 5.083 -2.548 -15.294 1.00 97.69 79 LEU A O 1
ATOM 619 N N . ASP A 1 80 ? 4.267 -4.632 -15.096 1.00 96.94 80 ASP A N 1
ATOM 620 C CA . ASP A 1 80 ? 4.156 -4.937 -16.536 1.00 96.94 80 ASP A CA 1
ATOM 621 C C . ASP A 1 80 ? 5.459 -4.602 -17.298 1.00 96.94 80 ASP A C 1
ATOM 623 O O . ASP A 1 80 ? 5.481 -4.033 -18.390 1.00 96.94 80 ASP A O 1
ATOM 627 N N . GLY A 1 81 ? 6.604 -4.891 -16.671 1.00 97.62 81 GLY A N 1
ATOM 628 C CA . GLY A 1 81 ? 7.935 -4.591 -17.206 1.00 97.62 81 GLY A CA 1
ATOM 629 C C . GLY A 1 81 ? 8.395 -3.128 -17.131 1.00 97.62 81 GLY A C 1
ATOM 630 O O . GLY A 1 81 ? 9.584 -2.880 -17.364 1.00 97.62 81 GLY A O 1
ATOM 631 N N . GLU A 1 82 ? 7.538 -2.167 -16.784 1.00 98.44 82 GLU A N 1
ATOM 632 C CA . GLU A 1 82 ? 7.932 -0.777 -16.518 1.00 98.44 82 GLU A CA 1
ATOM 633 C C . GLU A 1 82 ? 8.549 -0.658 -15.119 1.00 98.44 82 GLU A C 1
ATOM 635 O O . GLU A 1 82 ? 8.011 -1.175 -14.147 1.00 98.44 82 GLU A O 1
ATOM 640 N N . ALA A 1 83 ? 9.700 0.005 -15.007 1.00 98.50 83 ALA A N 1
ATOM 641 C CA . ALA A 1 83 ? 10.479 0.101 -13.778 1.00 98.50 83 ALA A CA 1
ATOM 642 C C . ALA A 1 83 ? 10.383 1.498 -13.142 1.00 98.50 83 ALA A C 1
ATOM 644 O O . ALA A 1 83 ? 10.915 2.488 -13.655 1.00 98.50 83 ALA A O 1
ATOM 645 N N . PHE A 1 84 ? 9.796 1.561 -11.953 1.00 98.12 84 PHE A N 1
ATOM 646 C CA . PHE A 1 84 ? 9.663 2.767 -11.143 1.00 98.12 84 PHE A CA 1
ATOM 647 C C . PHE A 1 84 ? 10.740 2.766 -10.064 1.00 98.12 84 PHE A C 1
ATOM 649 O O . PHE A 1 84 ? 10.791 1.856 -9.242 1.00 98.12 84 PHE A O 1
ATOM 656 N N . CYS A 1 85 ? 11.633 3.759 -10.069 1.00 98.12 85 CYS A N 1
ATOM 657 C CA . CYS A 1 85 ? 12.629 3.889 -9.005 1.00 98.12 85 CYS A CA 1
ATOM 658 C C . CYS A 1 85 ? 11.919 4.244 -7.694 1.00 98.12 85 CYS A C 1
ATOM 660 O O . CYS A 1 85 ? 11.163 5.212 -7.664 1.00 98.12 85 CYS A O 1
ATOM 662 N N . ILE A 1 86 ? 12.174 3.478 -6.632 1.00 98.44 86 ILE A N 1
ATOM 663 C CA . ILE A 1 86 ? 11.519 3.641 -5.323 1.00 98.44 86 ILE A CA 1
ATOM 664 C C . ILE A 1 86 ? 12.495 4.039 -4.208 1.00 98.44 86 ILE A C 1
ATOM 666 O O . ILE A 1 86 ? 12.170 3.932 -3.026 1.00 98.44 86 ILE A O 1
ATOM 670 N N . ASP A 1 87 ? 13.700 4.501 -4.558 1.00 98.25 87 ASP A N 1
ATOM 671 C CA . ASP A 1 87 ? 14.749 4.859 -3.590 1.00 98.25 87 ASP A CA 1
ATOM 672 C C . ASP A 1 87 ? 14.288 5.930 -2.576 1.00 98.25 87 ASP A C 1
ATOM 674 O O . ASP A 1 87 ? 14.723 5.921 -1.424 1.00 98.25 87 ASP A O 1
ATOM 678 N N . GLU A 1 88 ? 13.373 6.825 -2.964 1.00 97.25 88 GLU A N 1
ATOM 679 C CA . GLU A 1 88 ? 12.798 7.835 -2.063 1.00 97.25 88 GLU A CA 1
ATOM 680 C C . GLU A 1 88 ? 11.794 7.247 -1.057 1.00 97.25 88 GLU A C 1
ATOM 682 O O . GLU A 1 88 ? 11.562 7.834 0.004 1.00 97.25 88 GLU A O 1
ATOM 687 N N . GLN A 1 89 ? 11.203 6.091 -1.369 1.00 98.12 89 GLN A N 1
ATOM 688 C CA . GLN A 1 89 ? 10.147 5.456 -0.583 1.00 98.12 89 GLN A CA 1
ATOM 689 C C . GLN A 1 89 ? 10.693 4.394 0.371 1.00 98.12 89 GLN A C 1
ATOM 691 O O . GLN A 1 89 ? 10.177 4.276 1.478 1.00 98.12 89 GLN A O 1
ATOM 696 N N . ILE A 1 90 ? 11.723 3.625 -0.011 1.00 93.94 90 ILE A N 1
ATOM 697 C CA . ILE A 1 90 ? 12.154 2.425 0.743 1.00 93.94 90 ILE A CA 1
ATOM 698 C C . ILE A 1 90 ? 12.548 2.695 2.207 1.00 93.94 90 ILE A C 1
ATOM 700 O O . ILE A 1 90 ? 12.504 1.791 3.036 1.00 93.94 90 ILE A O 1
ATOM 704 N N . GLY A 1 91 ? 12.922 3.933 2.545 1.00 94.75 91 GLY A N 1
ATOM 705 C CA . GLY A 1 91 ? 13.245 4.347 3.915 1.00 94.75 91 GLY A CA 1
ATOM 706 C C . GLY A 1 91 ? 12.043 4.768 4.767 1.00 94.75 91 GLY A C 1
ATOM 707 O O . GLY A 1 91 ? 12.234 5.123 5.926 1.00 94.75 91 GLY A O 1
ATOM 708 N N . LYS A 1 92 ? 10.827 4.775 4.208 1.00 98.00 92 LYS A N 1
ATOM 709 C CA . LYS A 1 92 ? 9.623 5.338 4.839 1.00 98.00 92 LYS A CA 1
ATOM 710 C C . LYS A 1 92 ? 8.606 4.287 5.301 1.00 98.00 92 LYS A C 1
ATOM 712 O O . LYS A 1 92 ? 7.498 4.647 5.681 1.00 98.00 92 LYS A O 1
ATOM 717 N N . GLY A 1 93 ? 8.951 3.001 5.257 1.00 98.12 93 GLY A N 1
ATOM 718 C CA . GLY A 1 93 ? 8.027 1.927 5.627 1.00 98.12 93 GLY A CA 1
ATOM 719 C C . GLY A 1 93 ? 6.746 1.939 4.786 1.00 98.12 93 GLY A C 1
ATOM 720 O O . GLY A 1 93 ? 6.802 2.179 3.578 1.00 98.12 93 GLY A O 1
ATOM 721 N N . SER A 1 94 ? 5.592 1.698 5.409 1.00 98.56 94 SER A N 1
ATOM 722 C CA . SER A 1 94 ? 4.296 1.738 4.725 1.00 98.56 94 SER A CA 1
ATOM 723 C C . SER A 1 94 ? 3.955 3.132 4.198 1.00 98.56 94 SER A C 1
ATOM 725 O O . SER A 1 94 ? 3.387 3.219 3.118 1.00 98.56 94 SER A O 1
ATOM 727 N N . VAL A 1 95 ? 4.404 4.225 4.831 1.00 98.62 95 VAL A N 1
ATOM 728 C CA . VAL A 1 95 ? 4.218 5.587 4.285 1.00 98.62 95 VAL A CA 1
ATOM 729 C C . VAL A 1 95 ? 4.821 5.707 2.885 1.00 98.62 95 VAL A C 1
ATOM 731 O O . VAL A 1 95 ? 4.223 6.325 2.009 1.00 98.62 95 VAL A O 1
ATOM 734 N N . GLY A 1 96 ? 5.970 5.068 2.641 1.00 98.44 96 GLY A N 1
ATOM 735 C CA . GLY A 1 96 ? 6.578 5.012 1.311 1.00 98.44 96 GLY A CA 1
ATOM 736 C C . GLY A 1 96 ? 5.706 4.284 0.287 1.00 98.44 96 GLY A C 1
ATOM 737 O O . GLY A 1 96 ? 5.619 4.720 -0.855 1.00 98.44 96 GLY A O 1
ATOM 738 N N . PHE A 1 97 ? 5.026 3.212 0.693 1.00 98.62 97 PHE A N 1
ATOM 739 C CA . PHE A 1 97 ? 4.045 2.520 -0.144 1.00 98.62 97 PHE A CA 1
ATOM 740 C C . PHE A 1 97 ? 2.809 3.387 -0.414 1.00 98.62 97 PHE A C 1
ATOM 742 O O . PHE A 1 97 ? 2.413 3.546 -1.568 1.00 98.62 97 PHE A O 1
ATOM 749 N N . LEU A 1 98 ? 2.238 4.002 0.624 1.00 98.56 98 LEU A N 1
ATOM 750 C CA . LEU A 1 98 ? 1.062 4.864 0.502 1.00 98.56 98 LEU A CA 1
ATOM 751 C C . LEU A 1 98 ? 1.328 6.045 -0.455 1.00 98.56 98 LEU A C 1
ATOM 753 O O . LEU A 1 98 ? 0.431 6.456 -1.196 1.00 98.56 98 LEU A O 1
ATOM 757 N N . GLU A 1 99 ? 2.558 6.576 -0.461 1.00 98.25 99 GLU A N 1
ATOM 758 C CA . GLU A 1 99 ? 3.010 7.654 -1.354 1.00 98.25 99 GLU A CA 1
ATOM 759 C C . GLU A 1 99 ? 3.046 7.246 -2.837 1.00 98.25 99 GLU A C 1
ATOM 761 O O . GLU A 1 99 ? 2.913 8.118 -3.697 1.00 98.25 99 GLU A O 1
ATOM 766 N N . LEU A 1 100 ? 3.184 5.951 -3.154 1.00 96.62 100 LEU A N 1
ATOM 767 C CA . LEU A 1 100 ? 3.101 5.462 -4.539 1.00 96.62 100 LEU A CA 1
ATOM 768 C C . LEU A 1 100 ? 1.684 5.591 -5.108 1.00 96.62 100 LEU A C 1
ATOM 770 O O . LEU A 1 100 ? 1.523 5.752 -6.315 1.00 96.62 100 LEU A O 1
ATOM 774 N N . ILE A 1 101 ? 0.670 5.529 -4.243 1.00 95.56 101 ILE A N 1
ATOM 775 C CA . ILE A 1 101 ? -0.744 5.663 -4.608 1.00 95.56 101 ILE A CA 1
ATOM 776 C C . ILE A 1 101 ? -1.161 7.137 -4.552 1.00 95.56 101 ILE A C 1
ATOM 778 O O . ILE A 1 101 ? -1.747 7.665 -5.496 1.00 95.56 101 ILE A O 1
ATOM 782 N N . ASN A 1 102 ? -0.832 7.825 -3.455 1.00 96.94 102 ASN A N 1
ATOM 783 C CA . ASN A 1 102 ? -1.097 9.248 -3.269 1.00 96.94 102 ASN A CA 1
ATOM 784 C C . ASN A 1 102 ? 0.173 9.963 -2.768 1.00 96.94 102 ASN A C 1
ATOM 786 O O . ASN A 1 102 ? 0.456 9.928 -1.569 1.00 96.94 102 ASN A O 1
ATOM 790 N N . PRO A 1 103 ? 0.887 10.712 -3.629 1.00 96.31 103 PRO A N 1
ATOM 791 C CA . PRO A 1 103 ? 2.140 11.385 -3.262 1.00 96.31 103 PRO A CA 1
ATOM 792 C C . PRO A 1 103 ? 2.035 12.406 -2.117 1.00 96.31 103 PRO A C 1
ATOM 794 O O . PRO A 1 103 ? 3.050 12.833 -1.572 1.00 96.31 103 PRO A O 1
ATOM 797 N N . THR A 1 104 ? 0.821 12.828 -1.752 1.00 95.75 104 THR A N 1
ATOM 798 C CA . THR A 1 104 ? 0.569 13.806 -0.678 1.00 95.75 104 THR A CA 1
ATOM 799 C C . THR A 1 104 ? 0.130 13.169 0.642 1.00 95.75 104 THR A C 1
ATOM 801 O O . THR A 1 104 ? -0.052 13.883 1.630 1.00 95.75 104 THR A O 1
ATOM 804 N N . ILE A 1 105 ? -0.002 11.838 0.690 1.00 96.56 105 ILE A N 1
ATOM 805 C CA . ILE A 1 105 ? -0.546 11.099 1.839 1.00 96.56 105 ILE A CA 1
ATOM 806 C C . ILE A 1 105 ? 0.233 11.335 3.136 1.00 96.56 105 ILE A C 1
ATOM 808 O O . ILE A 1 105 ? -0.347 11.330 4.217 1.00 96.56 105 ILE A O 1
ATOM 812 N N . SER A 1 106 ? 1.535 11.627 3.041 1.00 95.31 106 SER A N 1
ATOM 813 C CA . SER A 1 106 ? 2.384 11.908 4.203 1.00 95.31 106 SER A CA 1
ATOM 814 C C . SER A 1 106 ? 1.932 13.138 5.005 1.00 95.31 106 SER A C 1
ATOM 816 O O . SER A 1 106 ? 2.323 13.296 6.162 1.00 95.31 106 SER A O 1
ATOM 818 N N . GLY A 1 107 ? 1.072 13.989 4.432 1.00 94.81 107 GLY A N 1
ATOM 819 C CA . GLY A 1 107 ? 0.396 15.071 5.147 1.00 94.81 107 GLY A CA 1
ATOM 820 C C . GLY A 1 107 ? -0.557 14.593 6.249 1.00 94.81 107 GLY A C 1
ATOM 821 O O . GLY A 1 107 ? -0.707 15.301 7.241 1.00 94.81 107 GLY A O 1
ATOM 822 N N . LEU A 1 108 ? -1.138 13.390 6.137 1.00 95.06 108 LEU A N 1
ATOM 823 C CA . LEU A 1 108 ? -2.020 12.814 7.166 1.00 95.06 108 LEU A CA 1
ATOM 824 C C . LEU A 1 108 ? -1.279 12.437 8.453 1.00 95.06 108 LEU A C 1
ATOM 826 O O . LEU A 1 108 ? -1.902 12.303 9.494 1.00 95.06 108 LEU A O 1
ATOM 830 N N . PHE A 1 109 ? 0.051 12.342 8.410 1.00 95.25 109 PHE A N 1
ATOM 831 C CA . PHE A 1 109 ? 0.877 12.113 9.597 1.00 95.25 109 PHE A CA 1
ATOM 832 C C . PHE A 1 109 ? 1.351 13.416 10.260 1.00 95.25 109 PHE A C 1
ATOM 834 O O . PHE A 1 109 ? 2.193 13.395 11.158 1.00 95.25 109 PHE A O 1
ATOM 841 N N . LYS A 1 110 ? 0.865 14.569 9.781 1.00 91.06 110 LYS A N 1
ATOM 842 C CA . LYS A 1 110 ? 1.256 15.913 10.231 1.00 91.06 110 LYS A CA 1
ATOM 843 C C . LYS A 1 110 ? 0.020 16.774 10.450 1.00 91.06 110 LYS A C 1
ATOM 845 O O . LYS A 1 110 ? -0.225 17.739 9.724 1.00 91.06 110 LYS A O 1
ATOM 850 N N . CYS A 1 111 ? -0.766 16.415 11.454 1.00 84.69 111 CYS A N 1
ATOM 851 C CA . CYS A 1 111 ? -2.033 17.075 11.735 1.00 84.69 111 CYS A CA 1
ATOM 852 C C . CYS A 1 111 ? -1.874 18.339 12.598 1.00 84.69 111 CYS A C 1
ATOM 854 O O . CYS A 1 111 ? -2.840 19.075 12.788 1.00 84.69 111 CYS A O 1
ATOM 856 N N . GLY A 1 112 ? -0.669 18.635 13.101 1.00 79.19 112 GLY A N 1
ATOM 857 C CA . GLY A 1 112 ? -0.399 19.816 13.926 1.00 79.19 112 GLY A CA 1
ATOM 858 C C . GLY A 1 112 ? -0.915 19.691 15.363 1.00 79.19 112 GLY A C 1
ATOM 859 O O . GLY A 1 112 ? -1.033 20.702 16.060 1.00 79.19 112 GLY A O 1
ATOM 860 N N . TYR A 1 113 ? -1.220 18.468 15.805 1.00 73.88 113 TYR A N 1
ATOM 861 C CA . TYR A 1 113 ? -1.675 18.156 17.160 1.00 73.88 113 TYR A CA 1
ATOM 862 C C . TYR A 1 113 ? -0.528 17.631 18.034 1.00 73.88 113 TYR A C 1
ATOM 864 O O . TYR A 1 113 ? 0.597 17.424 17.581 1.00 73.88 113 TYR A O 1
ATOM 872 N N . ALA A 1 114 ? -0.817 17.380 19.315 1.00 81.88 114 ALA A N 1
ATOM 873 C CA . ALA A 1 114 ? 0.147 16.838 20.276 1.00 81.88 114 ALA A CA 1
ATOM 874 C C . ALA A 1 114 ? 0.655 15.419 19.932 1.00 81.88 114 ALA A C 1
ATOM 876 O O . ALA A 1 114 ? 1.564 14.928 20.606 1.00 81.88 114 ALA A O 1
ATOM 877 N N . TYR A 1 115 ? 0.088 14.768 18.908 1.00 92.31 115 TYR A N 1
ATOM 878 C CA . TYR A 1 115 ? 0.322 13.358 18.612 1.00 92.31 115 TYR A CA 1
ATOM 879 C C . TYR A 1 115 ? 1.262 13.073 17.436 1.00 92.31 115 TYR A C 1
ATOM 881 O O . TYR A 1 115 ? 1.768 11.957 17.340 1.00 92.31 115 TYR A O 1
ATOM 889 N N . ASP A 1 116 ? 1.593 14.071 16.607 1.00 92.56 116 ASP A N 1
ATOM 890 C CA . ASP A 1 116 ? 2.464 13.888 15.429 1.00 92.56 116 ASP A CA 1
ATOM 891 C C . ASP A 1 116 ? 3.818 13.244 15.793 1.00 92.56 116 ASP A C 1
ATOM 893 O O . ASP A 1 116 ? 4.388 12.471 15.028 1.00 92.56 116 ASP A O 1
ATOM 897 N N . GLN A 1 117 ? 4.316 13.517 17.003 1.00 93.62 117 GLN A N 1
ATOM 898 C CA . GLN A 1 117 ? 5.576 12.978 17.521 1.00 93.62 117 GLN A CA 1
ATOM 899 C C . GLN A 1 117 ? 5.571 11.463 17.800 1.00 93.62 117 GLN A C 1
ATOM 901 O O . GLN A 1 117 ? 6.645 10.892 17.991 1.00 93.62 117 GLN A O 1
ATOM 906 N N . TYR A 1 118 ? 4.404 10.814 17.863 1.00 95.62 118 TYR A N 1
ATOM 907 C CA . TYR A 1 118 ? 4.305 9.376 18.153 1.00 95.62 118 TYR A CA 1
ATOM 908 C C . TYR A 1 118 ? 4.412 8.501 16.907 1.00 95.62 118 TYR A C 1
ATOM 910 O O . TYR A 1 118 ? 4.623 7.298 17.039 1.00 95.62 118 TYR A O 1
ATOM 918 N N . THR A 1 119 ? 4.353 9.101 15.716 1.00 96.50 119 THR A N 1
ATOM 919 C CA . THR A 1 119 ? 4.672 8.406 14.470 1.00 96.50 119 THR A CA 1
ATOM 920 C C . THR A 1 119 ? 6.154 8.574 14.154 1.00 96.50 119 THR A C 1
ATOM 922 O O . THR A 1 119 ? 6.620 9.655 13.788 1.00 96.50 119 THR A O 1
ATOM 925 N N . VAL A 1 120 ? 6.907 7.482 14.258 1.00 96.62 120 VAL A N 1
ATOM 926 C CA . VAL A 1 120 ? 8.298 7.411 13.800 1.00 96.62 120 VAL A CA 1
ATOM 927 C C . VAL A 1 120 ? 8.310 6.600 12.514 1.00 96.62 120 VAL A C 1
ATOM 929 O O . VAL A 1 120 ? 8.423 5.377 12.549 1.00 96.62 120 VAL A O 1
ATOM 932 N N . ILE A 1 121 ? 8.173 7.311 11.393 1.00 97.44 121 ILE A N 1
ATOM 933 C CA . ILE A 1 121 ? 7.987 6.731 10.059 1.00 97.44 121 ILE A CA 1
ATOM 934 C C . ILE A 1 121 ? 8.994 5.601 9.792 1.00 97.44 121 ILE A C 1
ATOM 936 O O . ILE A 1 121 ? 10.208 5.816 9.822 1.00 97.44 121 ILE A O 1
ATOM 940 N N . GLY A 1 122 ? 8.469 4.407 9.514 1.00 97.19 122 GLY A N 1
ATOM 941 C CA . GLY A 1 122 ? 9.222 3.215 9.129 1.00 97.19 122 GLY A CA 1
ATOM 942 C C . GLY A 1 122 ? 9.942 2.485 10.267 1.00 97.19 122 GLY A C 1
ATOM 943 O O . GLY A 1 122 ? 10.613 1.485 10.001 1.00 97.19 122 GLY A O 1
ATOM 944 N N . ALA A 1 123 ? 9.835 2.937 11.521 1.00 97.94 123 ALA A N 1
ATOM 945 C CA . ALA A 1 123 ? 10.426 2.218 12.651 1.00 97.94 123 ALA A CA 1
ATOM 946 C C . ALA A 1 123 ? 9.742 0.855 12.857 1.00 97.94 123 ALA A C 1
ATOM 948 O O . ALA A 1 123 ? 8.540 0.726 12.674 1.00 97.94 123 ALA A O 1
ATOM 949 N N . ALA A 1 124 ? 10.509 -0.174 13.234 1.00 97.00 124 ALA A N 1
ATOM 950 C CA . ALA A 1 124 ? 10.049 -1.570 13.233 1.00 97.00 124 ALA A CA 1
ATOM 951 C C . ALA A 1 124 ? 8.821 -1.838 14.127 1.00 97.00 124 ALA A C 1
ATOM 953 O O . ALA A 1 124 ? 7.983 -2.671 13.790 1.00 97.00 124 ALA A O 1
ATOM 954 N N . ASP A 1 125 ? 8.722 -1.121 15.243 1.00 96.94 125 ASP A N 1
ATOM 955 C CA . ASP A 1 125 ? 7.659 -1.200 16.247 1.00 96.94 125 ASP A CA 1
ATOM 956 C C . ASP A 1 125 ? 6.522 -0.184 16.016 1.00 96.94 125 ASP A C 1
ATOM 958 O O . ASP A 1 125 ? 5.547 -0.152 16.765 1.00 96.94 125 ASP A O 1
ATOM 962 N N . ASP A 1 126 ? 6.636 0.653 14.988 1.00 98.25 126 ASP A N 1
ATOM 963 C CA . ASP A 1 126 ? 5.662 1.678 14.619 1.00 98.25 126 ASP A CA 1
ATOM 964 C C . ASP A 1 126 ? 4.581 1.112 13.693 1.00 98.25 126 ASP A C 1
ATOM 966 O O . ASP A 1 126 ? 4.853 0.191 12.922 1.00 98.25 126 ASP A O 1
ATOM 970 N N . ALA A 1 127 ? 3.372 1.675 13.713 1.00 98.69 127 ALA A N 1
ATOM 971 C CA . ALA A 1 127 ? 2.319 1.268 12.783 1.00 98.69 127 ALA A CA 1
ATOM 972 C C . ALA A 1 127 ? 2.728 1.432 11.318 1.00 98.69 127 ALA A C 1
ATOM 974 O O . ALA A 1 127 ? 2.310 0.649 10.473 1.00 98.69 127 ALA A O 1
ATOM 975 N N . THR A 1 128 ? 3.630 2.377 11.046 1.00 98.69 128 THR A N 1
ATOM 976 C CA . THR A 1 128 ? 4.165 2.633 9.708 1.00 98.69 128 THR A CA 1
ATOM 977 C C . THR A 1 128 ? 5.257 1.645 9.263 1.00 98.69 128 THR A C 1
ATOM 979 O O . THR A 1 128 ? 5.893 1.829 8.221 1.00 98.69 128 THR A O 1
ATOM 982 N N . SER A 1 129 ? 5.560 0.607 10.049 1.00 98.69 129 SER A N 1
ATOM 983 C CA . SER A 1 129 ? 6.503 -0.441 9.644 1.00 98.69 129 SER A CA 1
ATOM 984 C C . SER A 1 129 ? 5.865 -1.365 8.606 1.00 98.69 129 SER A C 1
ATOM 986 O O . SER A 1 129 ? 4.678 -1.676 8.673 1.00 98.69 129 SER A O 1
ATOM 988 N N . LEU A 1 130 ? 6.653 -1.864 7.648 1.00 98.62 130 LEU A N 1
ATOM 989 C CA . LEU A 1 130 ? 6.124 -2.795 6.642 1.00 98.62 130 LEU A CA 1
ATOM 990 C C . LEU A 1 130 ? 5.628 -4.105 7.253 1.00 98.62 130 LEU A C 1
ATOM 992 O O . LEU A 1 130 ? 4.682 -4.700 6.749 1.00 98.62 130 LEU A O 1
ATOM 996 N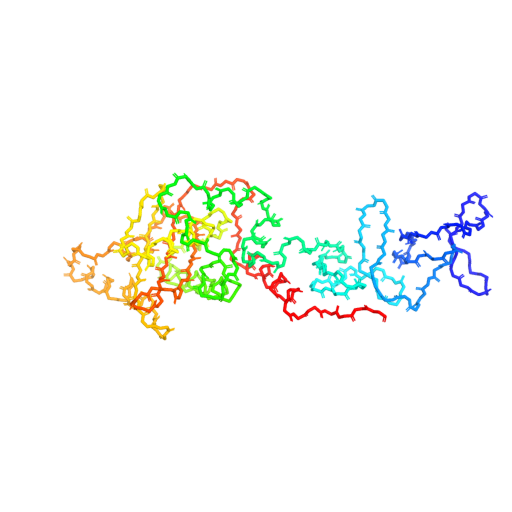 N . GLU A 1 131 ? 6.235 -4.553 8.346 1.00 98.25 131 GLU A N 1
ATOM 997 C CA . GLU A 1 131 ? 5.810 -5.781 9.007 1.00 98.25 131 GLU A CA 1
ATOM 998 C C . GLU A 1 131 ? 4.502 -5.591 9.784 1.00 98.25 131 GLU A C 1
ATOM 1000 O O . GLU A 1 131 ? 3.649 -6.479 9.786 1.00 98.25 131 GLU A O 1
ATOM 1005 N N . ASN A 1 132 ? 4.302 -4.418 10.384 1.00 98.69 132 ASN A N 1
ATOM 1006 C CA . ASN A 1 132 ? 3.051 -4.084 11.056 1.00 98.69 132 ASN A CA 1
ATOM 1007 C C . ASN A 1 132 ? 1.924 -3.796 10.059 1.00 98.69 132 ASN A C 1
ATOM 1009 O O . ASN A 1 132 ? 0.805 -4.254 10.272 1.00 98.69 132 ASN A O 1
ATOM 1013 N N . MET A 1 133 ? 2.223 -3.158 8.926 1.00 98.69 133 MET A N 1
ATOM 1014 C CA . MET A 1 133 ? 1.291 -3.030 7.802 1.00 98.69 133 MET A CA 1
ATOM 1015 C C . MET A 1 133 ? 0.860 -4.406 7.274 1.00 98.69 133 MET A C 1
ATOM 1017 O O . MET A 1 133 ? -0.325 -4.662 7.069 1.00 98.69 133 MET A O 1
ATOM 1021 N N . ARG A 1 134 ? 1.801 -5.348 7.127 1.00 98.31 134 ARG A N 1
ATOM 1022 C CA . ARG A 1 134 ? 1.492 -6.733 6.737 1.00 98.31 134 ARG A CA 1
ATOM 1023 C C . ARG A 1 134 ? 0.566 -7.420 7.748 1.00 98.31 134 ARG A C 1
ATOM 1025 O O . ARG A 1 134 ? -0.331 -8.151 7.339 1.00 98.31 134 ARG A O 1
ATOM 1032 N N . GLN A 1 135 ? 0.766 -7.188 9.047 1.00 97.81 135 GLN A N 1
ATOM 1033 C CA . GLN A 1 135 ? -0.131 -7.686 10.097 1.00 97.81 135 GLN A CA 1
ATOM 1034 C C . GLN A 1 135 ? -1.517 -7.035 10.035 1.00 97.81 135 GLN A C 1
ATOM 1036 O O . GLN A 1 135 ? -2.521 -7.733 10.144 1.00 97.81 135 GLN A O 1
ATOM 1041 N N . ALA A 1 136 ? -1.580 -5.727 9.796 1.00 98.69 136 ALA A N 1
ATOM 1042 C CA . ALA A 1 136 ? -2.831 -4.990 9.670 1.00 98.69 136 ALA A CA 1
ATOM 1043 C C . ALA A 1 136 ? -3.722 -5.526 8.538 1.00 98.69 136 ALA A C 1
ATOM 1045 O O . ALA A 1 136 ? -4.934 -5.655 8.712 1.00 98.69 136 ALA A O 1
ATOM 1046 N N . LEU A 1 137 ? -3.126 -5.926 7.408 1.00 98.81 137 LEU A N 1
ATOM 1047 C CA . LEU A 1 137 ? -3.865 -6.546 6.303 1.00 98.81 137 LEU A CA 1
ATOM 1048 C C . LEU A 1 137 ? -4.532 -7.876 6.702 1.00 98.81 137 LEU A C 1
ATOM 1050 O O . LEU A 1 137 ? -5.631 -8.157 6.225 1.00 98.81 137 LEU A O 1
ATOM 1054 N N . TYR A 1 138 ? -3.939 -8.669 7.606 1.00 98.19 138 TYR A N 1
ATOM 1055 C CA . TYR A 1 138 ? -4.622 -9.854 8.148 1.00 98.19 138 TYR A CA 1
ATOM 1056 C C . TYR A 1 138 ? -5.850 -9.483 8.978 1.00 98.19 138 TYR A C 1
ATOM 1058 O O . TYR A 1 138 ? -6.875 -10.147 8.848 1.00 98.19 138 TYR A O 1
ATOM 1066 N N . GLY A 1 139 ? -5.782 -8.402 9.761 1.00 98.56 139 GLY A N 1
ATOM 1067 C CA . GLY A 1 139 ? -6.936 -7.909 10.516 1.00 98.56 139 GLY A CA 1
ATOM 1068 C C . GLY A 1 139 ? -8.099 -7.488 9.611 1.00 98.56 139 GLY A C 1
ATOM 1069 O O . GLY A 1 139 ? -9.255 -7.790 9.900 1.00 98.56 139 GLY A O 1
ATOM 1070 N N . ILE A 1 140 ? -7.811 -6.858 8.466 1.00 98.88 140 ILE A N 1
ATOM 1071 C CA . ILE A 1 140 ? -8.843 -6.506 7.473 1.00 98.88 140 ILE A CA 1
ATOM 1072 C C . ILE A 1 140 ? -9.460 -7.762 6.844 1.00 98.88 140 ILE A C 1
ATOM 1074 O O . ILE A 1 140 ? -10.684 -7.847 6.726 1.00 98.88 140 ILE A O 1
ATOM 1078 N N . LEU A 1 141 ? -8.632 -8.741 6.462 1.00 98.75 141 LEU A N 1
ATOM 1079 C CA . LEU A 1 141 ? -9.100 -10.018 5.910 1.00 98.75 141 LEU A CA 1
ATOM 1080 C C . LEU A 1 141 ? -10.037 -10.741 6.886 1.00 98.75 141 LEU A C 1
ATOM 1082 O O . LEU A 1 141 ? -11.104 -11.208 6.489 1.00 98.75 141 LEU A O 1
ATOM 1086 N N . GLU A 1 142 ? -9.671 -10.789 8.165 1.00 98.69 142 GLU A N 1
ATOM 1087 C CA . GLU A 1 142 ? -10.503 -11.381 9.208 1.00 98.69 142 GLU A CA 1
ATOM 1088 C C . GLU A 1 142 ? -11.823 -10.626 9.398 1.00 98.69 142 GLU A C 1
ATOM 1090 O O . GLU A 1 142 ? -12.890 -11.244 9.362 1.00 98.69 142 GLU A O 1
ATOM 1095 N N . CYS A 1 143 ? -11.779 -9.293 9.505 1.00 98.88 143 CYS A N 1
ATOM 1096 C CA . CYS A 1 143 ? -12.979 -8.455 9.583 1.00 98.88 143 CYS A CA 1
ATOM 1097 C C . CYS A 1 143 ? -13.954 -8.759 8.435 1.00 98.88 14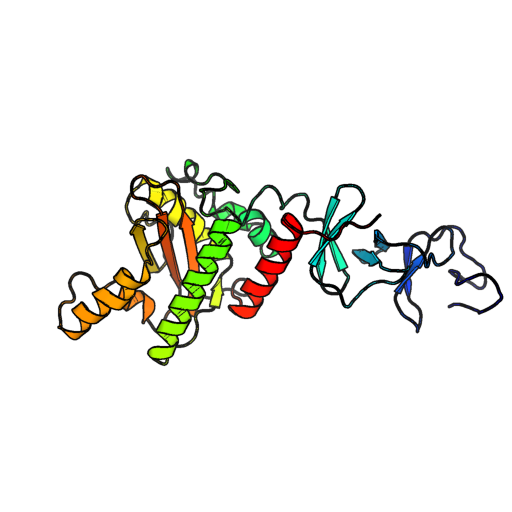3 CYS A C 1
ATOM 1099 O O . CYS A 1 143 ? -15.159 -8.912 8.651 1.00 98.88 143 CYS A O 1
ATOM 1101 N N . ASN A 1 144 ? -13.438 -8.896 7.214 1.00 98.81 144 ASN A N 1
ATOM 1102 C CA . ASN A 1 144 ? -14.253 -9.178 6.039 1.00 98.81 144 ASN A CA 1
ATOM 1103 C C . ASN A 1 144 ? -14.842 -10.592 6.027 1.00 98.81 144 ASN A C 1
ATOM 1105 O O . ASN A 1 144 ? -15.999 -10.755 5.631 1.00 98.81 144 ASN A O 1
ATOM 1109 N N . GLU A 1 145 ? -14.128 -11.605 6.520 1.00 98.69 145 GLU A N 1
ATOM 1110 C CA . GLU A 1 145 ? -14.708 -12.942 6.702 1.00 98.69 145 GLU A CA 1
ATOM 1111 C C . GLU A 1 145 ? -15.822 -12.941 7.763 1.00 98.69 145 GLU A C 1
ATOM 1113 O O . GLU A 1 145 ? -16.871 -13.565 7.560 1.00 98.69 145 GLU A O 1
ATOM 1118 N N . LEU A 1 146 ? -15.670 -12.169 8.844 1.00 98.62 146 LEU A N 1
ATOM 1119 C CA . LEU A 1 146 ? -16.728 -11.973 9.840 1.00 98.62 146 LEU A CA 1
ATOM 1120 C C . LEU A 1 146 ? -17.947 -11.266 9.231 1.00 98.62 146 LEU A C 1
ATOM 1122 O O . LEU A 1 146 ? -19.072 -11.745 9.372 1.00 98.62 146 LEU A O 1
ATOM 1126 N N . ARG A 1 147 ? -17.747 -10.174 8.488 1.00 98.69 147 ARG A N 1
ATOM 1127 C CA . ARG A 1 147 ? -18.821 -9.440 7.788 1.00 98.69 147 ARG A CA 1
ATOM 1128 C C . ARG A 1 147 ? -19.579 -10.314 6.798 1.00 98.69 147 ARG A C 1
ATOM 1130 O O . ARG A 1 147 ? -20.811 -10.309 6.767 1.00 98.69 147 ARG A O 1
ATOM 1137 N N . LYS A 1 148 ? -18.861 -11.131 6.035 1.00 98.38 148 LYS A N 1
ATOM 1138 C CA . LYS A 1 148 ? -19.439 -12.095 5.096 1.00 98.38 148 LYS A CA 1
ATOM 1139 C C . LYS A 1 148 ? -20.312 -13.137 5.794 1.00 98.38 148 LYS A C 1
ATOM 1141 O O . LYS A 1 148 ? -21.349 -13.510 5.246 1.00 98.38 148 LYS A O 1
ATOM 1146 N N . ALA A 1 149 ? -19.963 -13.562 7.011 1.00 97.75 149 ALA A N 1
ATOM 1147 C CA . ALA A 1 149 ? -20.813 -14.443 7.816 1.00 97.75 149 ALA A CA 1
ATOM 1148 C C . ALA A 1 149 ? -22.157 -13.793 8.212 1.00 97.75 149 ALA A C 1
ATOM 1150 O O . ALA A 1 149 ? -23.132 -14.508 8.446 1.00 97.75 149 ALA A O 1
ATOM 1151 N N . HIS A 1 150 ? -22.234 -12.457 8.214 1.00 97.56 150 HIS A N 1
ATOM 1152 C CA . HIS A 1 150 ? -23.471 -11.677 8.378 1.00 97.56 150 HIS A CA 1
ATOM 1153 C C . HIS A 1 150 ? -24.170 -11.335 7.053 1.00 97.56 150 HIS A C 1
ATOM 1155 O O . HIS A 1 150 ? -25.200 -10.665 7.056 1.00 97.56 150 HIS A O 1
ATOM 1161 N N . GLY A 1 151 ? -23.650 -11.792 5.911 1.00 98.25 151 GLY A N 1
ATOM 1162 C CA . GLY A 1 151 ? -24.183 -11.444 4.591 1.00 98.25 151 GLY A CA 1
ATOM 1163 C C . GLY A 1 151 ? -23.908 -9.996 4.176 1.00 98.25 151 GLY A C 1
ATOM 1164 O O . GLY A 1 151 ? -24.590 -9.482 3.290 1.00 98.25 151 GLY A O 1
ATOM 1165 N N . LEU A 1 152 ? -22.933 -9.342 4.813 1.00 98.38 152 LEU A N 1
ATOM 1166 C CA . LEU A 1 152 ? -22.536 -7.973 4.504 1.00 98.38 152 LEU A CA 1
ATOM 1167 C C . LEU A 1 152 ? -21.535 -7.929 3.351 1.00 98.38 152 LEU A C 1
ATOM 1169 O O . LEU A 1 152 ? -20.823 -8.897 3.071 1.00 98.38 152 LEU A O 1
ATOM 1173 N N . GLN A 1 153 ? -21.474 -6.770 2.699 1.00 96.12 153 GLN A N 1
ATOM 1174 C CA . GLN A 1 153 ? -20.456 -6.500 1.697 1.00 96.12 153 GLN A CA 1
ATOM 1175 C C . GLN A 1 153 ? -19.068 -6.432 2.348 1.00 96.12 153 GLN A C 1
ATOM 1177 O O . GLN A 1 153 ? -18.890 -5.885 3.443 1.00 96.12 153 GLN A O 1
ATOM 1182 N N . GLU A 1 154 ? -18.091 -6.963 1.619 1.00 97.81 154 GLU A N 1
ATOM 1183 C CA . GLU A 1 154 ? -16.674 -6.784 1.898 1.00 97.81 154 GLU A CA 1
ATOM 1184 C C . GLU A 1 154 ? -16.302 -5.291 1.935 1.00 97.81 154 GLU A C 1
ATOM 1186 O O . GLU A 1 154 ? -16.657 -4.524 1.032 1.00 97.81 154 GLU A O 1
ATOM 1191 N N . LEU A 1 155 ? -15.578 -4.885 2.977 1.00 98.81 155 LEU A N 1
ATOM 1192 C CA . LEU A 1 155 ? -14.962 -3.568 3.068 1.00 98.81 155 LEU A CA 1
ATOM 1193 C C . LEU A 1 155 ? -13.771 -3.507 2.118 1.00 98.81 155 LEU A C 1
ATOM 1195 O O . LEU A 1 155 ? -12.879 -4.356 2.158 1.00 98.81 155 LEU A O 1
ATOM 1199 N N . LYS A 1 156 ? -13.737 -2.458 1.304 1.00 98.81 156 LYS A N 1
ATOM 1200 C CA . LYS A 1 156 ? -12.561 -2.091 0.514 1.00 98.81 156 LYS A CA 1
AT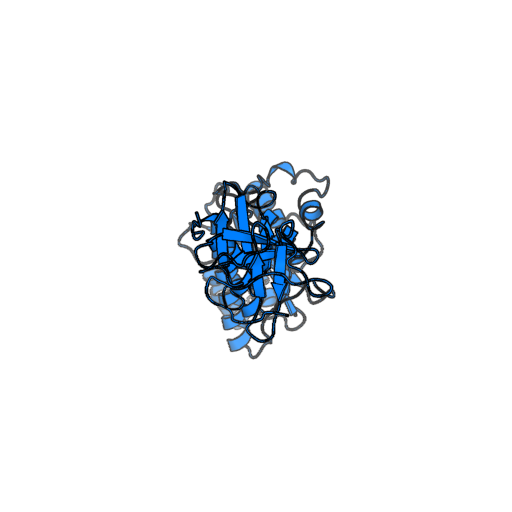OM 1201 C C . LYS A 1 156 ? -11.493 -1.465 1.405 1.00 98.81 156 LYS A C 1
ATOM 1203 O O . LYS A 1 156 ? -11.803 -0.885 2.446 1.00 98.81 156 LYS A O 1
ATOM 1208 N N . ILE A 1 157 ? -10.241 -1.519 0.970 1.00 98.88 157 ILE A N 1
ATOM 1209 C CA . ILE A 1 157 ? -9.151 -0.825 1.659 1.00 98.88 157 ILE A CA 1
ATOM 1210 C C . ILE A 1 157 ? -9.045 0.586 1.095 1.00 98.88 157 ILE A C 1
ATOM 1212 O O . ILE A 1 157 ? -8.930 0.759 -0.121 1.00 98.88 157 ILE A O 1
ATOM 1216 N N . SER A 1 158 ? -9.101 1.590 1.971 1.00 98.75 158 SER A N 1
ATOM 1217 C CA . SER A 1 158 ? -8.844 2.983 1.601 1.00 98.75 158 SER A CA 1
ATOM 1218 C C . SER A 1 158 ? -7.406 3.367 1.934 1.00 98.75 158 SER A C 1
ATOM 1220 O O . SER A 1 158 ? -6.949 3.163 3.058 1.00 98.75 158 SER A O 1
ATOM 1222 N N . ASN A 1 159 ? -6.696 3.964 0.976 1.00 98.31 159 ASN A N 1
ATOM 1223 C CA . ASN A 1 159 ? -5.320 4.419 1.176 1.00 98.31 159 ASN A CA 1
ATOM 1224 C C . ASN A 1 159 ? -5.239 5.490 2.277 1.00 98.31 159 ASN A C 1
ATOM 1226 O O . ASN A 1 159 ? -4.341 5.465 3.119 1.00 98.31 159 ASN A O 1
ATOM 1230 N N . SER A 1 160 ? -6.218 6.397 2.308 1.00 98.31 160 SER A N 1
ATOM 1231 C CA . SER A 1 160 ? -6.357 7.415 3.352 1.00 98.31 160 SER A CA 1
ATOM 1232 C C . SER A 1 160 ? -6.736 6.828 4.709 1.00 98.31 160 SER A C 1
ATOM 1234 O O . SER A 1 160 ? -6.180 7.254 5.718 1.00 98.31 160 SER A O 1
ATOM 1236 N N . LEU A 1 161 ? -7.621 5.828 4.760 1.00 98.81 161 LEU A N 1
ATOM 1237 C CA . LEU A 1 161 ? -7.962 5.164 6.019 1.00 98.81 161 LEU A CA 1
ATOM 1238 C C . LEU A 1 161 ? -6.814 4.315 6.572 1.00 98.81 161 LEU A C 1
ATOM 1240 O O . LEU A 1 161 ? -6.683 4.248 7.788 1.00 98.81 161 LEU A O 1
ATOM 1244 N N . MET A 1 162 ? -5.961 3.714 5.734 1.00 98.88 162 MET A N 1
ATOM 1245 C CA . MET A 1 162 ? -4.730 3.067 6.215 1.00 98.88 162 MET A CA 1
ATOM 1246 C C . MET A 1 162 ? -3.814 4.086 6.900 1.00 98.88 162 MET A C 1
ATOM 1248 O O . MET A 1 162 ? -3.386 3.858 8.026 1.00 98.88 162 MET A O 1
ATOM 1252 N N . ALA A 1 163 ? -3.583 5.249 6.277 1.00 98.62 163 ALA A N 1
ATOM 1253 C CA . ALA A 1 163 ? -2.780 6.316 6.880 1.00 98.62 163 ALA A CA 1
ATOM 1254 C C . ALA A 1 163 ? -3.379 6.836 8.201 1.00 98.62 163 ALA A C 1
ATOM 1256 O O . ALA A 1 163 ? -2.655 7.042 9.175 1.00 98.62 163 ALA A O 1
ATOM 1257 N N . ILE A 1 164 ? -4.702 7.032 8.235 1.00 98.50 164 ILE A N 1
ATOM 1258 C CA . ILE A 1 164 ? -5.436 7.449 9.437 1.00 98.50 164 ILE A CA 1
ATOM 1259 C C . ILE A 1 164 ? -5.301 6.393 10.536 1.00 98.50 164 ILE A C 1
ATOM 1261 O O . ILE A 1 164 ? -4.914 6.741 11.645 1.00 98.50 164 ILE A O 1
ATOM 1265 N N . ALA A 1 165 ? -5.529 5.113 10.225 1.00 98.81 165 ALA A N 1
ATOM 1266 C CA . ALA A 1 165 ? -5.375 4.029 11.189 1.00 98.81 165 ALA A CA 1
ATOM 1267 C C . ALA A 1 165 ? -3.952 3.982 11.754 1.00 98.81 165 ALA A C 1
ATOM 1269 O O . ALA A 1 165 ? -3.784 3.845 12.964 1.00 98.81 165 ALA A O 1
ATOM 1270 N N . GLU A 1 166 ? -2.924 4.118 10.912 1.00 98.81 166 GLU A N 1
ATOM 1271 C CA . GLU A 1 166 ? -1.526 4.126 11.354 1.00 98.81 166 GLU A CA 1
ATOM 1272 C C . GLU A 1 166 ? -1.235 5.294 12.305 1.00 98.81 166 GLU A C 1
ATOM 1274 O O . GLU A 1 166 ? -0.645 5.085 13.370 1.00 98.81 166 GLU A O 1
ATOM 1279 N N . TYR A 1 167 ? -1.684 6.507 11.966 1.00 98.25 167 TYR A N 1
ATOM 1280 C CA . TYR A 1 167 ? -1.538 7.678 12.834 1.00 98.25 167 TYR A CA 1
ATOM 1281 C C . TYR A 1 167 ? -2.288 7.505 14.161 1.00 98.25 167 TYR A C 1
ATOM 1283 O O . TYR A 1 167 ? -1.689 7.665 15.230 1.00 98.25 167 TYR A O 1
ATOM 1291 N N . ASP A 1 168 ? -3.571 7.142 14.098 1.00 97.31 168 ASP A N 1
ATOM 1292 C CA . ASP A 1 168 ? -4.439 7.004 15.268 1.00 97.31 168 ASP A CA 1
ATOM 1293 C C . ASP A 1 168 ? -3.938 5.899 16.195 1.00 97.31 168 ASP A C 1
ATOM 1295 O O . ASP A 1 168 ? -3.840 6.100 17.404 1.00 97.31 168 ASP A O 1
ATOM 1299 N N . THR A 1 169 ? -3.505 4.765 15.643 1.00 98.25 169 THR A N 1
ATOM 1300 C CA . THR A 1 169 ? -2.973 3.637 16.422 1.00 98.25 169 THR A CA 1
ATOM 1301 C C . THR A 1 169 ? -1.644 3.995 17.086 1.00 98.25 169 THR A C 1
ATOM 1303 O O . THR A 1 169 ? -1.429 3.661 18.254 1.00 98.25 169 THR A O 1
ATOM 1306 N N . ASN A 1 170 ? -0.755 4.713 16.392 1.00 98.06 170 ASN A N 1
ATOM 1307 C CA . ASN A 1 170 ? 0.497 5.207 16.975 1.00 98.06 170 ASN A CA 1
ATOM 1308 C C . ASN A 1 170 ? 0.247 6.171 18.141 1.00 98.06 170 ASN A C 1
ATOM 1310 O O . ASN A 1 170 ? 0.884 6.063 19.191 1.00 98.06 170 ASN A O 1
ATOM 1314 N N . ALA A 1 171 ? -0.675 7.114 17.970 1.00 96.88 171 ALA A N 1
ATOM 1315 C CA . ALA A 1 171 ? -1.034 8.068 19.010 1.00 96.88 171 ALA A CA 1
ATOM 1316 C C . ALA A 1 171 ? -1.723 7.381 20.199 1.00 96.88 171 ALA A C 1
ATOM 1318 O O . ALA A 1 171 ? -1.373 7.632 21.355 1.00 96.88 171 ALA A O 1
ATOM 1319 N N . SER A 1 172 ? -2.649 6.466 19.919 1.00 97.06 172 SER A N 1
ATOM 1320 C CA . SER A 1 172 ? -3.414 5.700 20.904 1.00 97.06 172 SER A CA 1
ATOM 1321 C C . SER A 1 172 ? -2.548 4.736 21.708 1.00 97.06 172 SER A C 1
ATOM 1323 O O . SER A 1 172 ? -2.804 4.518 22.892 1.00 97.06 172 SER A O 1
ATOM 1325 N N . ALA A 1 173 ? -1.464 4.220 21.125 1.00 97.12 173 ALA A N 1
ATOM 1326 C CA . ALA A 1 173 ? -0.469 3.435 21.853 1.00 97.12 173 ALA A CA 1
ATOM 1327 C C . ALA A 1 173 ? 0.154 4.210 23.029 1.00 97.12 173 ALA A C 1
ATOM 1329 O O . ALA A 1 173 ? 0.546 3.603 24.028 1.00 97.12 173 ALA A O 1
ATOM 1330 N N . TYR A 1 174 ? 0.226 5.542 22.921 1.00 94.75 174 TYR A N 1
ATOM 1331 C CA . TYR A 1 174 ? 0.655 6.433 23.996 1.00 94.75 174 TYR A CA 1
ATOM 1332 C C . TYR A 1 174 ? -0.518 6.949 24.841 1.00 94.75 174 TYR A C 1
ATOM 1334 O O . TYR A 1 174 ? -0.439 6.939 26.069 1.00 94.75 174 TYR A O 1
ATOM 1342 N N . ALA A 1 175 ? -1.582 7.432 24.194 1.00 94.50 175 ALA A N 1
ATOM 1343 C CA . ALA A 1 175 ? -2.697 8.107 24.856 1.00 94.50 175 ALA A CA 1
ATOM 1344 C C . ALA A 1 175 ? -3.588 7.157 25.667 1.00 94.50 175 ALA A C 1
ATOM 1346 O O . ALA A 1 175 ? -4.192 7.597 26.643 1.00 94.50 175 ALA A O 1
ATOM 1347 N N . MET A 1 176 ? -3.637 5.874 25.288 1.00 94.56 176 MET A N 1
ATOM 1348 C CA . MET A 1 176 ? -4.556 4.874 25.841 1.00 94.56 176 MET A CA 1
ATOM 1349 C C . MET A 1 176 ? -6.029 5.295 25.732 1.00 94.56 176 MET A C 1
ATOM 1351 O O . MET A 1 176 ? -6.820 5.044 26.640 1.00 94.56 176 MET A O 1
ATOM 1355 N N . ASP A 1 177 ? -6.377 5.971 24.637 1.00 95.00 177 ASP A N 1
ATOM 1356 C CA . ASP A 1 177 ? -7.708 6.520 24.390 1.00 95.00 177 ASP A CA 1
ATOM 1357 C C . ASP A 1 177 ? -7.922 6.734 22.887 1.00 95.00 177 ASP A C 1
ATOM 1359 O O . ASP A 1 177 ? -6.951 6.842 22.135 1.00 95.00 177 ASP A O 1
ATOM 1363 N N . HIS A 1 178 ? -9.183 6.858 22.481 1.00 95.00 178 HIS A N 1
ATOM 1364 C CA . HIS A 1 178 ? -9.566 7.316 21.150 1.00 95.00 178 HIS A CA 1
ATOM 1365 C C . HIS A 1 178 ? -9.204 8.798 21.004 1.00 95.00 178 HIS A C 1
ATOM 1367 O O . HIS A 1 178 ? -9.818 9.668 21.627 1.00 95.00 178 HIS A O 1
ATOM 1373 N N . ILE A 1 179 ? -8.203 9.119 20.182 1.00 94.38 179 ILE A N 1
ATOM 1374 C CA . ILE A 1 179 ? -7.688 10.496 20.102 1.00 94.38 179 ILE A CA 1
ATOM 1375 C C . ILE A 1 179 ? -8.639 11.471 19.387 1.00 94.38 179 ILE A C 1
ATOM 1377 O O . ILE A 1 179 ? -8.507 12.685 19.557 1.00 94.38 179 ILE A O 1
ATOM 1381 N N . GLY A 1 180 ? -9.579 10.961 18.582 1.00 92.88 180 GLY A N 1
ATOM 1382 C CA . GLY A 1 180 ? -10.633 11.749 17.932 1.00 92.88 180 GLY A CA 1
ATOM 1383 C C . GLY A 1 180 ? -10.135 12.820 16.953 1.00 92.88 180 GLY A C 1
ATOM 1384 O O . GLY A 1 180 ? -10.802 13.842 16.780 1.00 92.88 180 GLY A O 1
ATOM 1385 N N . VAL A 1 181 ? -8.960 12.627 16.341 1.00 92.94 181 VAL A N 1
ATOM 1386 C CA . VAL A 1 181 ? -8.378 13.577 15.372 1.00 92.94 181 VAL A CA 1
ATOM 1387 C C . VAL A 1 181 ? -9.128 13.538 14.040 1.00 92.94 181 VAL A C 1
ATOM 1389 O O . VAL A 1 181 ? -9.335 14.582 13.415 1.00 92.94 181 VAL A O 1
ATOM 1392 N N . PHE A 1 182 ? -9.580 12.354 13.628 1.00 94.06 182 PHE A N 1
ATOM 1393 C CA . PHE A 1 182 ? -10.324 12.148 12.392 1.00 94.06 182 PHE A CA 1
ATOM 1394 C C . PHE A 1 182 ? -11.775 11.759 12.679 1.00 94.06 182 PHE A C 1
ATOM 1396 O O . PHE A 1 182 ? -12.086 11.075 13.648 1.00 94.06 182 PHE A O 1
ATOM 1403 N N . ASN A 1 183 ? -12.685 12.202 11.811 1.00 94.50 183 ASN A N 1
ATOM 1404 C CA . ASN A 1 183 ? -14.102 11.861 11.906 1.00 94.50 183 ASN A CA 1
ATOM 1405 C C . ASN A 1 183 ? -14.383 10.547 11.161 1.00 94.50 183 ASN A C 1
ATOM 1407 O O . ASN A 1 183 ? -14.885 10.566 10.034 1.00 94.50 183 ASN A O 1
ATOM 1411 N N . VAL A 1 184 ? -14.014 9.433 11.787 1.00 97.06 184 VAL A N 1
ATOM 1412 C CA . VAL A 1 184 ? -14.166 8.059 11.284 1.00 97.06 184 VAL A CA 1
ATOM 1413 C C . VAL A 1 184 ? -14.781 7.173 12.370 1.00 97.06 184 VAL A C 1
ATOM 1415 O O . VAL A 1 184 ? -14.719 7.509 13.552 1.00 97.06 184 VAL A O 1
ATOM 1418 N N . GLY A 1 185 ? -15.391 6.050 11.983 1.00 98.31 185 GLY A N 1
ATOM 1419 C CA . GLY A 1 185 ? -15.672 4.984 12.949 1.00 98.31 185 GLY A CA 1
ATOM 1420 C C . GLY A 1 185 ? -14.353 4.355 13.390 1.00 98.31 185 GLY A C 1
ATOM 1421 O O . GLY A 1 185 ? -13.460 4.225 12.558 1.00 98.31 185 GLY A O 1
ATOM 1422 N N . GLU A 1 186 ? -14.211 3.974 14.658 1.00 98.56 186 GLU A N 1
ATOM 1423 C CA . GLU A 1 186 ? -12.950 3.443 15.189 1.00 98.56 186 GLU A CA 1
ATOM 1424 C C . GLU A 1 186 ? -13.195 2.289 16.166 1.00 98.56 186 GLU A C 1
ATOM 1426 O O . GLU A 1 186 ? -14.022 2.391 17.074 1.00 98.56 186 GLU A O 1
ATOM 1431 N N . ASN A 1 187 ? -12.433 1.210 15.987 1.00 98.75 187 ASN A N 1
ATOM 1432 C CA . ASN A 1 187 ? -12.213 0.166 16.976 1.00 98.75 187 ASN A CA 1
ATOM 1433 C C . ASN A 1 187 ? -10.770 0.225 17.460 1.00 98.75 187 ASN A C 1
ATOM 1435 O O . ASN A 1 187 ? -9.856 0.384 16.651 1.00 98.75 187 ASN A O 1
ATOM 1439 N N . LEU A 1 188 ? -10.571 0.050 18.766 1.00 98.25 188 LEU A N 1
ATOM 1440 C CA . LEU A 1 188 ? -9.259 0.152 19.391 1.00 98.25 188 LEU A CA 1
ATOM 1441 C C . LEU A 1 188 ? -9.092 -0.919 20.474 1.00 98.25 188 LEU A C 1
ATOM 1443 O O . LEU A 1 188 ? -10.027 -1.245 21.206 1.00 98.25 188 LEU A O 1
ATOM 1447 N N . ALA A 1 189 ? -7.904 -1.511 20.552 1.00 97.75 189 ALA A N 1
ATOM 1448 C CA . ALA A 1 189 ? -7.585 -2.517 21.554 1.00 97.75 189 ALA A CA 1
ATOM 1449 C C . ALA A 1 189 ? -6.097 -2.544 21.887 1.00 97.75 189 ALA A C 1
ATOM 1451 O O . ALA A 1 189 ? -5.246 -2.213 21.062 1.00 97.75 189 ALA A O 1
ATOM 1452 N N . TRP A 1 190 ? -5.793 -3.027 23.091 1.00 97.88 190 TRP A N 1
ATOM 1453 C CA . TRP A 1 190 ? -4.435 -3.284 23.552 1.00 97.88 190 TRP A CA 1
ATOM 1454 C C . TRP A 1 190 ? -4.334 -4.698 24.099 1.00 97.88 190 TRP A C 1
ATOM 1456 O O . TRP A 1 190 ? -5.188 -5.130 24.875 1.00 97.88 190 TRP A O 1
ATOM 1466 N N . GLY A 1 191 ? -3.273 -5.407 23.739 1.00 96.06 191 GLY A N 1
ATOM 1467 C CA . GLY A 1 191 ? -3.044 -6.744 24.263 1.00 96.06 191 GLY A CA 1
ATOM 1468 C C . GLY A 1 191 ? -1.713 -7.346 23.836 1.00 96.06 191 GLY A C 1
ATOM 1469 O O . GLY A 1 191 ? -0.957 -6.740 23.079 1.00 96.06 191 GLY A O 1
ATOM 1470 N N . PRO A 1 192 ? -1.376 -8.546 24.334 1.00 93.88 192 PRO A N 1
ATOM 1471 C CA . PRO A 1 192 ? -0.116 -9.191 23.992 1.00 93.88 192 PRO A CA 1
ATOM 1472 C C . PRO A 1 192 ? -0.053 -9.527 22.494 1.00 93.88 192 PRO A C 1
ATOM 1474 O O . PRO A 1 192 ? -1.073 -9.716 21.842 1.00 93.88 192 PRO A O 1
ATOM 1477 N N . SER A 1 193 ? 1.154 -9.658 21.944 1.00 89.31 193 SER A N 1
ATOM 1478 C CA . SER A 1 193 ? 1.363 -9.814 20.495 1.00 89.31 193 SER A CA 1
ATOM 1479 C C . SER A 1 193 ? 0.807 -11.099 19.870 1.00 89.31 193 SER A C 1
ATOM 1481 O O . SER A 1 193 ? 0.730 -11.201 18.653 1.00 89.31 193 SER A O 1
ATOM 1483 N N . PHE A 1 194 ? 0.445 -12.089 20.686 1.00 88.69 194 PHE A N 1
ATOM 1484 C CA . PHE A 1 194 ? -0.202 -13.329 20.247 1.00 88.69 194 PHE A CA 1
ATOM 1485 C C . PHE A 1 194 ? -1.731 -13.285 20.372 1.00 88.69 194 PHE A C 1
ATOM 1487 O O . PHE A 1 194 ? -2.383 -14.285 20.081 1.00 88.69 194 PHE A O 1
ATOM 1494 N N . TRP A 1 195 ? -2.285 -12.189 20.893 1.00 93.94 195 TRP A N 1
ATOM 1495 C CA . TRP A 1 195 ? -3.719 -12.019 21.079 1.00 93.94 195 TRP A CA 1
ATOM 1496 C C . TRP A 1 195 ? -4.353 -11.366 19.858 1.00 93.94 195 TRP A C 1
ATOM 1498 O O . TRP A 1 195 ? -3.786 -10.442 19.274 1.00 93.94 195 TRP A O 1
ATOM 1508 N N . ASP A 1 196 ? -5.536 -11.864 19.528 1.00 97.06 196 ASP A N 1
ATOM 1509 C CA . ASP A 1 196 ? -6.365 -11.419 18.426 1.00 97.06 196 ASP A CA 1
ATOM 1510 C C . ASP A 1 196 ? -7.406 -10.401 18.929 1.00 97.06 196 ASP A C 1
ATOM 1512 O O . ASP A 1 196 ? -8.214 -10.739 19.803 1.00 97.06 196 ASP A O 1
ATOM 1516 N N . PRO A 1 197 ? -7.420 -9.154 18.417 1.00 98.12 197 PRO A N 1
ATOM 1517 C CA . PRO A 1 197 ? -8.393 -8.158 18.851 1.00 98.12 197 PRO A CA 1
ATOM 1518 C C . PRO A 1 197 ? -9.847 -8.554 18.537 1.00 98.12 197 PRO A C 1
ATOM 1520 O O . PRO A 1 197 ? -10.754 -8.102 19.246 1.00 98.12 197 PRO A O 1
ATOM 1523 N N . PHE A 1 198 ? -10.101 -9.427 17.553 1.00 98.69 198 PHE A N 1
ATOM 1524 C CA . PHE A 1 198 ? -11.450 -9.886 17.207 1.00 98.69 198 PHE A CA 1
ATOM 1525 C C . PHE A 1 198 ? -12.060 -10.836 18.248 1.00 98.69 198 PHE A C 1
ATOM 1527 O O . PHE A 1 198 ? -13.290 -10.916 18.342 1.00 98.69 198 PHE A O 1
ATOM 1534 N N . ASP A 1 199 ? -11.256 -11.458 19.120 1.00 98.19 199 ASP A N 1
ATOM 1535 C CA . ASP A 1 199 ? -11.772 -12.176 20.297 1.00 98.19 199 ASP A CA 1
ATOM 1536 C C . ASP A 1 199 ? -12.588 -11.240 21.202 1.00 98.19 199 ASP A C 1
ATOM 1538 O O . ASP A 1 199 ? -13.646 -11.609 21.720 1.00 98.19 199 ASP A O 1
ATOM 1542 N N . GLY A 1 200 ? -12.106 -10.007 21.377 1.00 98.06 200 GLY A N 1
ATOM 1543 C CA . GLY A 1 200 ? -12.817 -8.963 22.105 1.00 98.06 200 GLY A CA 1
ATOM 1544 C C . GLY A 1 200 ? -13.892 -8.323 21.237 1.00 98.06 200 GLY A C 1
ATOM 1545 O O . GLY A 1 200 ? -15.079 -8.426 21.544 1.00 98.06 200 GLY A O 1
ATOM 1546 N N . TRP A 1 201 ? -13.468 -7.691 20.140 1.00 98.69 201 TRP A N 1
ATOM 1547 C CA . TRP A 1 201 ? -14.321 -6.844 19.308 1.00 98.69 201 TRP A CA 1
ATOM 1548 C C . TRP A 1 201 ? -15.514 -7.570 18.700 1.00 98.69 201 TRP A C 1
ATOM 1550 O O . TRP A 1 201 ? -16.574 -6.974 18.550 1.00 98.69 201 TRP A O 1
ATOM 1560 N N . TYR A 1 202 ? -15.354 -8.838 18.328 1.00 98.75 202 TYR A N 1
ATOM 1561 C CA . TYR A 1 202 ? -16.416 -9.606 17.699 1.00 98.75 202 TYR A CA 1
ATOM 1562 C C . TYR A 1 202 ? -16.942 -10.697 18.622 1.00 98.75 202 TYR A C 1
ATOM 1564 O O . TYR A 1 202 ? -18.128 -10.703 18.934 1.00 98.75 202 TYR A O 1
ATOM 1572 N N . THR A 1 203 ? -16.095 -11.623 19.075 1.00 98.31 203 THR A N 1
ATOM 1573 C CA . THR A 1 203 ? -16.569 -12.838 19.759 1.00 98.31 203 THR A CA 1
ATOM 1574 C C . THR A 1 203 ? -17.247 -12.525 21.092 1.00 98.31 203 THR A C 1
ATOM 1576 O O . THR A 1 203 ? -18.383 -12.955 21.319 1.00 98.31 203 THR A O 1
ATOM 1579 N N . GLN A 1 204 ? -16.582 -11.767 21.966 1.00 98.25 204 GLN A N 1
ATOM 1580 C CA . GLN A 1 204 ? -17.135 -11.397 23.267 1.00 98.25 204 GLN A CA 1
ATOM 1581 C C . GLN A 1 204 ? -18.319 -10.434 23.118 1.00 98.25 204 GLN A C 1
ATOM 1583 O O . GLN A 1 204 ? -19.402 -10.705 23.639 1.00 98.25 204 GLN A O 1
ATOM 1588 N N . GLU A 1 205 ? -18.150 -9.345 22.368 1.00 98.62 205 GLU A N 1
ATOM 1589 C CA . GLU A 1 205 ? -19.194 -8.323 22.235 1.00 98.62 205 GLU A CA 1
ATOM 1590 C C 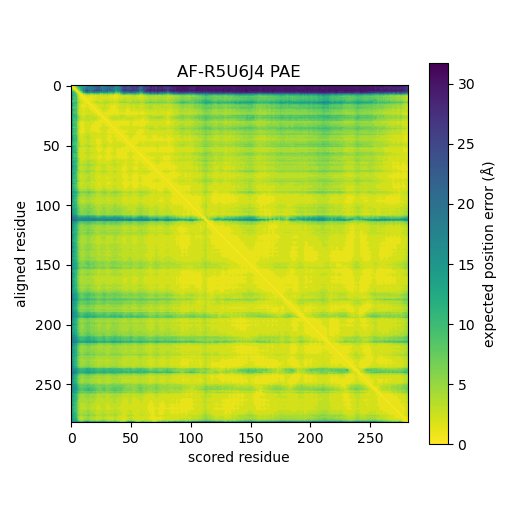. GLU A 1 205 ? -20.450 -8.825 21.521 1.00 98.62 205 GLU A C 1
ATOM 1592 O O . GLU A 1 205 ? -21.563 -8.463 21.906 1.00 98.62 205 GLU A O 1
ATOM 1597 N N . LYS A 1 206 ? -20.316 -9.723 20.538 1.00 98.25 206 LYS A N 1
ATOM 1598 C CA . LYS A 1 206 ? -21.475 -10.383 19.930 1.00 98.25 206 LYS A CA 1
ATOM 1599 C C . LYS A 1 206 ? -22.241 -11.217 20.956 1.00 98.25 206 LYS A C 1
ATOM 1601 O O . LYS A 1 206 ? -23.471 -11.199 20.960 1.00 98.25 206 LYS A O 1
ATOM 1606 N N . ALA A 1 207 ? -21.542 -11.955 21.819 1.00 98.06 207 ALA A N 1
ATOM 1607 C CA . ALA A 1 207 ? -22.187 -12.763 22.850 1.00 98.06 207 ALA A CA 1
ATOM 1608 C C . ALA A 1 207 ? -22.935 -11.893 23.874 1.00 98.06 207 ALA A C 1
ATOM 1610 O O . ALA A 1 207 ? -24.016 -12.282 24.324 1.00 98.06 207 ALA A O 1
ATOM 1611 N N . ASP A 1 208 ? -22.386 -10.727 24.219 1.00 98.25 208 ASP A N 1
ATOM 1612 C CA . ASP A 1 208 ? -23.058 -9.724 25.050 1.00 98.25 208 ASP A CA 1
ATOM 1613 C C . ASP A 1 208 ? -24.290 -9.137 24.342 1.00 98.25 208 ASP A C 1
ATOM 1615 O O . ASP A 1 208 ? -25.379 -9.100 24.926 1.00 98.25 208 ASP A O 1
ATOM 1619 N N . PHE A 1 209 ? -24.160 -8.773 23.063 1.00 98.00 209 PHE A N 1
ATOM 1620 C CA . PHE A 1 209 ? -25.263 -8.280 22.237 1.00 98.00 209 PHE A CA 1
ATOM 1621 C C . PHE A 1 209 ? -26.419 -9.290 22.157 1.00 98.00 209 PHE A C 1
ATOM 1623 O O . PHE A 1 209 ? -27.570 -8.934 22.417 1.00 98.00 209 PHE A O 1
ATOM 1630 N N . ASP A 1 210 ? -26.121 -10.562 21.876 1.00 97.62 210 ASP A N 1
ATOM 1631 C CA . ASP A 1 210 ? -27.112 -11.642 21.759 1.00 97.62 210 ASP A CA 1
ATOM 1632 C C . ASP A 1 210 ? -27.857 -11.906 23.086 1.00 97.62 210 ASP A C 1
ATOM 1634 O O . ASP A 1 210 ? -28.998 -12.374 23.089 1.00 97.62 210 ASP A O 1
ATOM 1638 N N . GLN A 1 211 ? -27.234 -11.586 24.225 1.00 97.56 211 GLN A N 1
ATOM 1639 C CA . GLN A 1 211 ? -27.832 -11.676 25.564 1.00 97.56 211 GLN A CA 1
ATOM 1640 C C . GLN A 1 211 ? -28.596 -10.407 25.978 1.00 97.56 211 GLN A C 1
ATOM 1642 O O . GLN A 1 211 ? -29.189 -10.369 27.059 1.00 97.56 211 GLN A O 1
ATOM 1647 N N . GLY A 1 212 ? -28.608 -9.373 25.135 1.00 97.12 212 GLY A N 1
ATOM 1648 C CA . GLY A 1 212 ? -29.245 -8.088 25.415 1.00 97.12 212 GLY A CA 1
ATOM 1649 C C . GLY A 1 212 ? -28.420 -7.151 26.304 1.00 97.12 212 GLY A C 1
ATOM 1650 O O . GLY A 1 212 ? -28.978 -6.213 26.878 1.00 97.12 212 GLY A O 1
ATOM 1651 N N . ASN A 1 213 ? -27.113 -7.394 26.444 1.00 96.44 213 ASN A N 1
ATOM 1652 C CA . ASN A 1 213 ? -26.180 -6.527 27.158 1.00 96.44 213 ASN A CA 1
ATOM 1653 C C . ASN A 1 213 ? -25.488 -5.565 26.179 1.00 96.44 213 ASN A C 1
ATOM 1655 O O . ASN A 1 213 ? -24.474 -5.892 25.578 1.00 96.44 213 ASN A O 1
ATOM 1659 N N . TYR A 1 214 ? -26.024 -4.353 26.037 1.00 95.88 214 TYR A N 1
ATOM 1660 C CA . TYR A 1 214 ? -25.561 -3.387 25.028 1.00 95.88 214 TYR A CA 1
ATOM 1661 C C . TYR A 1 214 ? -24.547 -2.356 25.545 1.00 95.88 214 TYR A C 1
ATOM 1663 O O . TYR A 1 214 ? -24.270 -1.378 24.856 1.00 95.88 214 TYR A O 1
ATOM 1671 N N . ALA A 1 215 ? -24.036 -2.512 26.770 1.00 93.75 215 ALA A N 1
ATOM 1672 C CA . ALA A 1 215 ? -23.211 -1.479 27.401 1.00 93.75 215 ALA A CA 1
ATOM 1673 C C . ALA A 1 215 ? -21.864 -1.264 26.690 1.00 93.75 215 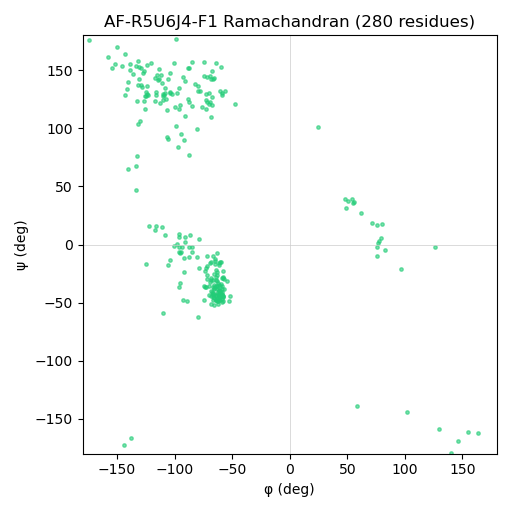ALA A C 1
ATOM 1675 O O . ALA A 1 215 ? -21.411 -0.129 26.603 1.00 93.75 215 ALA A O 1
ATOM 1676 N N . ASN A 1 216 ? -21.251 -2.338 26.181 1.00 93.56 216 ASN A N 1
ATOM 1677 C CA . ASN A 1 216 ? -19.928 -2.326 25.555 1.00 93.56 216 ASN A CA 1
ATOM 1678 C C . ASN A 1 216 ? -19.925 -3.256 24.334 1.00 93.56 216 ASN A C 1
ATOM 1680 O O . ASN A 1 216 ? -19.295 -4.302 24.361 1.00 93.56 216 ASN A O 1
ATOM 1684 N N . VAL A 1 217 ? -20.713 -2.921 23.311 1.00 97.94 217 VAL A N 1
ATOM 1685 C CA . VAL A 1 217 ? -20.817 -3.707 22.060 1.00 97.94 217 VAL A CA 1
ATOM 1686 C C . VAL A 1 217 ? -20.467 -2.873 20.825 1.00 97.94 217 VAL A C 1
ATOM 1688 O O . VAL A 1 217 ? -20.847 -3.200 19.703 1.00 97.94 217 VAL A O 1
ATOM 1691 N N . GLY A 1 218 ? -19.816 -1.727 21.045 1.00 98.12 218 GLY A N 1
ATOM 1692 C CA . GLY A 1 218 ? -19.538 -0.745 20.001 1.00 98.12 218 GLY A CA 1
ATOM 1693 C C . GLY A 1 218 ? -18.624 -1.291 18.909 1.00 98.12 218 GLY A C 1
ATOM 1694 O O . GLY A 1 218 ? -18.848 -0.992 17.738 1.00 98.12 218 GLY A O 1
ATOM 1695 N N . HIS A 1 219 ? -17.658 -2.140 19.265 1.00 98.69 219 HIS A N 1
ATOM 1696 C CA . HIS A 1 219 ? -16.743 -2.714 18.292 1.00 98.69 219 HIS A CA 1
ATOM 1697 C C . HIS A 1 219 ? -17.448 -3.721 17.390 1.00 98.69 219 HIS A C 1
ATOM 1699 O O . HIS A 1 219 ? -17.281 -3.671 16.167 1.00 98.69 219 HIS A O 1
ATOM 1705 N N . TYR A 1 220 ? -18.285 -4.578 17.977 1.00 98.81 220 TYR A N 1
ATOM 1706 C CA . TYR A 1 220 ? -19.122 -5.508 17.228 1.00 98.81 220 TYR A CA 1
ATOM 1707 C C . TYR A 1 220 ? -20.049 -4.752 16.279 1.00 98.81 220 TYR A C 1
ATOM 1709 O O . TYR A 1 220 ? -20.110 -5.085 15.096 1.00 98.81 220 TYR A O 1
ATOM 1717 N N . LEU A 1 221 ? -20.719 -3.705 16.773 1.00 98.50 221 LEU A N 1
ATOM 1718 C CA . LEU A 1 221 ? -21.614 -2.879 15.964 1.00 98.50 221 LEU A CA 1
ATOM 1719 C C . LEU A 1 221 ? -20.884 -2.206 14.800 1.00 98.50 221 LEU A C 1
ATOM 1721 O O . LEU A 1 221 ? -21.414 -2.233 13.696 1.00 98.50 221 LEU A O 1
ATOM 1725 N N . ASN A 1 222 ? -19.666 -1.693 14.999 1.00 98.62 222 ASN A N 1
ATOM 1726 C CA . ASN 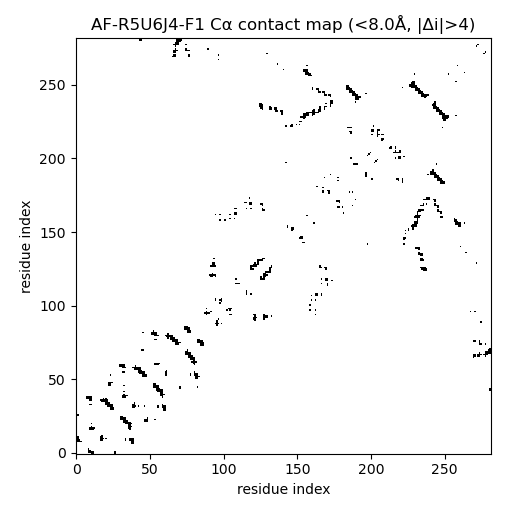A 1 222 ? -18.854 -1.164 13.900 1.00 98.62 222 ASN A CA 1
ATOM 1727 C C . ASN A 1 222 ? -18.534 -2.240 12.850 1.00 98.62 222 ASN A C 1
ATOM 1729 O O . ASN A 1 222 ? -18.652 -1.985 11.653 1.00 98.62 222 ASN A O 1
ATOM 1733 N N . ILE A 1 223 ? -18.168 -3.456 13.277 1.00 98.75 223 ILE A N 1
ATOM 1734 C CA . ILE A 1 223 ? -17.855 -4.563 12.359 1.00 98.75 223 ILE A CA 1
ATOM 1735 C C . ILE A 1 223 ? -19.072 -4.932 11.505 1.00 98.75 223 ILE A C 1
ATOM 1737 O O . ILE A 1 223 ? -18.902 -5.205 10.318 1.00 98.75 223 ILE A O 1
ATOM 1741 N N . ILE A 1 224 ? -20.284 -4.929 12.070 1.00 98.44 224 ILE A N 1
ATOM 1742 C CA . ILE A 1 224 ? -21.509 -5.331 11.357 1.00 98.44 224 ILE A CA 1
ATOM 1743 C C . ILE A 1 224 ? -22.319 -4.169 10.762 1.00 98.44 224 ILE A C 1
ATOM 1745 O O . ILE A 1 224 ? -23.415 -4.398 10.251 1.00 98.44 224 ILE A O 1
ATOM 1749 N N . ASP A 1 225 ? -21.811 -2.938 10.811 1.00 98.50 225 ASP A N 1
ATOM 1750 C CA . ASP A 1 225 ? -22.491 -1.782 10.227 1.00 98.50 225 ASP A CA 1
ATOM 1751 C C . ASP A 1 225 ? -22.453 -1.869 8.689 1.00 98.50 225 ASP A C 1
ATOM 1753 O O . ASP A 1 225 ? -21.384 -1.956 8.067 1.00 98.50 225 ASP A O 1
ATOM 1757 N N . ASP A 1 226 ? -23.632 -1.892 8.064 1.00 97.94 226 ASP A N 1
ATOM 1758 C CA . ASP A 1 226 ? -23.797 -2.018 6.615 1.00 97.94 226 ASP A CA 1
ATOM 1759 C C . ASP A 1 226 ? -23.592 -0.694 5.864 1.00 97.94 226 ASP A C 1
ATOM 1761 O O . ASP A 1 226 ? -23.460 -0.699 4.638 1.00 97.94 226 ASP A O 1
ATOM 1765 N N . SER A 1 227 ? -23.507 0.429 6.583 1.00 97.94 227 SER A N 1
ATOM 1766 C CA . SER A 1 227 ? -23.210 1.743 6.014 1.00 97.94 227 SER A CA 1
ATOM 1767 C C . SER A 1 227 ? -21.721 1.949 5.732 1.00 97.94 227 SER A C 1
ATOM 1769 O O . SER A 1 227 ? -21.368 2.795 4.907 1.00 97.94 227 SER A O 1
ATOM 1771 N N . TYR A 1 228 ? -20.841 1.170 6.368 1.00 98.56 228 TYR A N 1
ATOM 1772 C CA . TYR A 1 228 ? -19.412 1.190 6.076 1.00 98.56 228 TYR A CA 1
ATOM 1773 C C . TYR A 1 228 ? -19.087 0.375 4.825 1.00 98.56 228 TYR A C 1
ATOM 1775 O O . TYR A 1 228 ? -19.496 -0.779 4.681 1.00 98.56 228 TYR A O 1
ATOM 1783 N N . THR A 1 229 ? -18.293 0.977 3.939 1.00 98.44 229 THR A N 1
ATOM 1784 C CA . THR A 1 229 ? -17.874 0.377 2.664 1.00 98.44 229 THR A CA 1
ATOM 1785 C C . THR A 1 229 ? -16.357 0.339 2.491 1.00 98.44 229 THR A C 1
ATOM 1787 O O . THR A 1 229 ? -15.856 -0.423 1.659 1.00 98.44 229 THR A O 1
ATOM 1790 N N . ILE A 1 230 ? -15.618 1.116 3.290 1.00 98.81 230 ILE A N 1
ATOM 1791 C CA . ILE A 1 230 ? -14.154 1.171 3.297 1.00 98.81 230 ILE A CA 1
ATOM 1792 C C . ILE A 1 230 ? -13.592 1.106 4.719 1.00 98.81 230 ILE A C 1
ATOM 1794 O O . ILE A 1 230 ? -14.234 1.523 5.686 1.00 98.81 230 ILE A O 1
ATOM 1798 N N . THR A 1 231 ? -12.364 0.606 4.836 1.00 98.94 231 THR A N 1
ATOM 1799 C CA . THR A 1 231 ? -11.642 0.494 6.106 1.00 98.94 231 THR A CA 1
ATOM 1800 C C . THR A 1 231 ? -10.149 0.768 5.950 1.00 98.94 231 THR A C 1
ATOM 1802 O O . THR A 1 231 ? -9.604 0.751 4.842 1.00 98.94 231 THR A O 1
ATOM 1805 N N . GLY A 1 232 ? -9.503 1.019 7.084 1.00 98.88 232 GLY A N 1
ATOM 1806 C CA . GLY A 1 232 ? -8.065 0.909 7.268 1.00 98.88 232 GLY A CA 1
ATOM 1807 C C . GLY A 1 232 ? -7.766 0.274 8.622 1.00 98.88 232 GLY A C 1
ATOM 1808 O O . GLY A 1 232 ? -8.596 0.327 9.528 1.00 98.88 232 GLY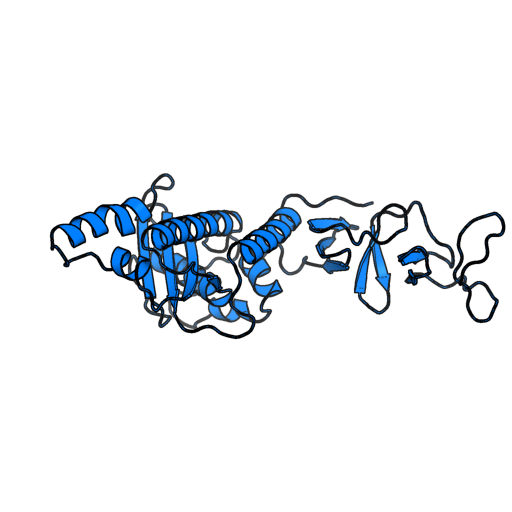 A O 1
ATOM 1809 N N . PHE A 1 233 ? -6.600 -0.344 8.760 1.00 98.94 233 PHE A N 1
ATOM 1810 C CA . PHE A 1 233 ? -6.193 -1.046 9.975 1.00 98.94 233 PHE A CA 1
ATOM 1811 C C . PHE A 1 233 ? -4.727 -0.748 10.264 1.00 98.94 233 PHE A C 1
ATOM 1813 O O . PHE A 1 233 ? -3.941 -0.548 9.341 1.00 98.94 233 PHE A O 1
ATOM 1820 N N . ALA A 1 234 ? -4.344 -0.756 11.532 1.00 98.88 234 ALA A N 1
ATOM 1821 C CA . ALA A 1 234 ? -2.961 -0.622 11.946 1.00 98.88 234 ALA A CA 1
ATOM 1822 C C . ALA A 1 234 ? -2.643 -1.437 13.201 1.00 98.88 234 ALA A C 1
ATOM 1824 O O . ALA A 1 234 ? -3.496 -1.716 14.045 1.00 98.88 234 ALA A O 1
ATOM 1825 N N . VAL A 1 235 ? -1.365 -1.799 13.313 1.00 98.69 235 VAL A N 1
ATOM 1826 C CA . VAL A 1 235 ? -0.790 -2.478 14.475 1.00 98.69 235 VAL A CA 1
ATOM 1827 C C . VAL A 1 235 ? 0.418 -1.683 14.942 1.00 98.69 235 VAL A C 1
ATOM 1829 O O . VAL A 1 235 ? 1.348 -1.477 14.178 1.00 98.69 235 VAL A O 1
ATOM 1832 N N . ASN A 1 236 ? 0.450 -1.262 16.197 1.00 98.50 236 ASN A N 1
ATOM 1833 C CA . ASN A 1 236 ? 1.616 -0.629 16.811 1.00 98.50 236 ASN A CA 1
ATOM 1834 C C . ASN A 1 236 ? 2.155 -1.520 17.939 1.00 98.50 236 ASN A C 1
ATOM 1836 O O . ASN A 1 236 ? 1.378 -2.165 18.637 1.00 98.50 236 ASN A O 1
ATOM 1840 N N . GLN A 1 237 ? 3.471 -1.542 18.152 1.00 97.00 237 GLN A N 1
ATOM 1841 C CA . GLN A 1 237 ? 4.134 -2.394 19.153 1.00 97.00 237 GLN A CA 1
ATOM 1842 C C . GLN A 1 237 ? 4.864 -1.595 20.253 1.00 97.00 237 GLN A C 1
ATOM 1844 O O . GLN A 1 237 ? 5.655 -2.154 21.012 1.00 97.00 237 GLN A O 1
ATOM 1849 N N . LYS A 1 238 ? 4.617 -0.284 20.352 1.00 91.75 238 LYS A N 1
ATOM 1850 C CA . LYS A 1 238 ? 5.253 0.641 21.309 1.00 91.75 238 LYS A CA 1
ATOM 1851 C C . LYS A 1 238 ? 4.486 0.815 22.622 1.00 91.75 238 LYS A C 1
ATOM 1853 O O . LYS A 1 238 ? 5.023 1.430 23.543 1.00 91.75 238 LYS A O 1
ATOM 1858 N N . SER A 1 239 ? 3.244 0.337 22.722 1.00 90.81 239 SER A N 1
ATOM 1859 C CA . SER A 1 239 ? 2.434 0.551 23.927 1.00 90.81 239 SER A CA 1
ATOM 1860 C C . SER A 1 239 ? 2.992 -0.195 25.143 1.00 90.81 239 SER A C 1
ATOM 1862 O O . SER A 1 239 ? 3.551 -1.289 25.051 1.00 90.81 239 SER A O 1
ATOM 1864 N N . ALA A 1 240 ? 2.776 0.380 26.330 1.00 88.06 240 ALA A N 1
ATOM 1865 C CA . ALA A 1 240 ? 3.101 -0.251 27.608 1.00 88.06 240 ALA A CA 1
ATOM 1866 C C . ALA A 1 240 ? 2.267 -1.518 27.901 1.00 88.06 240 ALA A C 1
ATOM 1868 O O . ALA A 1 240 ? 2.597 -2.263 28.825 1.00 88.06 240 ALA A O 1
ATOM 1869 N N . TYR A 1 241 ? 1.204 -1.765 27.130 1.00 89.31 241 TYR A N 1
ATOM 1870 C CA . TYR A 1 241 ? 0.251 -2.863 27.329 1.00 89.31 241 TYR A CA 1
ATOM 1871 C C . TYR A 1 241 ? 0.334 -3.944 26.241 1.00 89.31 241 TYR A C 1
ATOM 1873 O O . TYR A 1 241 ? -0.547 -4.797 26.143 1.00 89.31 241 TYR A O 1
ATOM 1881 N N . GLY A 1 242 ? 1.417 -3.937 25.458 1.00 93.38 242 GLY A N 1
ATOM 1882 C CA . GLY A 1 242 ? 1.631 -4.840 24.333 1.00 93.38 242 GLY A CA 1
ATOM 1883 C C . GLY A 1 242 ? 1.358 -4.149 23.002 1.00 93.38 242 GLY A C 1
ATOM 1884 O O . GLY A 1 242 ? 1.661 -2.970 22.828 1.00 93.38 242 GLY A O 1
ATOM 1885 N N . ASN A 1 243 ? 0.798 -4.891 22.058 1.00 97.62 243 ASN A N 1
ATOM 1886 C CA . ASN A 1 243 ? 0.384 -4.343 20.780 1.00 97.62 243 ASN A CA 1
ATOM 1887 C C . ASN A 1 243 ? -0.858 -3.464 20.961 1.00 97.62 243 ASN A C 1
ATOM 1889 O O . ASN A 1 243 ? -1.734 -3.774 21.767 1.00 97.62 243 ASN A O 1
ATOM 1893 N N . THR A 1 244 ? -0.929 -2.386 20.188 1.00 98.56 244 THR A N 1
ATOM 1894 C CA . THR A 1 244 ? -2.140 -1.588 19.973 1.00 98.56 244 THR A CA 1
ATOM 1895 C C . THR A 1 244 ? -2.686 -1.926 18.596 1.00 98.56 244 THR A C 1
ATOM 1897 O O . THR A 1 244 ? -1.929 -1.912 17.625 1.00 98.56 244 THR A O 1
ATOM 1900 N N . TYR A 1 245 ? -3.975 -2.224 18.514 1.00 98.75 245 TYR A N 1
ATOM 1901 C CA . TYR A 1 245 ? -4.682 -2.544 17.280 1.00 98.75 245 TYR A CA 1
ATOM 1902 C C . TYR A 1 245 ? -5.741 -1.478 17.050 1.00 98.75 245 TYR A C 1
ATOM 1904 O O . TYR A 1 245 ? -6.575 -1.272 17.932 1.00 98.75 245 TYR A O 1
ATOM 1912 N N . GLY A 1 246 ? -5.707 -0.820 15.897 1.00 98.56 246 GLY A N 1
ATOM 1913 C CA . GLY A 1 246 ? -6.713 0.160 15.504 1.00 98.56 246 GLY A CA 1
ATOM 1914 C C . GLY A 1 246 ? -7.315 -0.204 14.158 1.00 98.56 246 GLY A C 1
ATOM 1915 O O . GLY A 1 246 ? -6.584 -0.484 13.209 1.00 98.56 246 GLY A O 1
ATOM 1916 N N . GLN A 1 247 ? -8.640 -0.194 14.067 1.00 98.88 247 GLN A N 1
ATOM 1917 C CA . GLN A 1 247 ? -9.359 -0.307 12.803 1.00 98.88 247 GLN A CA 1
ATOM 1918 C C . GLN A 1 247 ? -10.295 0.880 12.649 1.00 98.88 247 GLN A C 1
ATOM 1920 O O . GLN A 1 247 ? -11.095 1.154 13.540 1.00 98.88 247 GLN A O 1
ATOM 1925 N N . VAL A 1 248 ? -10.229 1.549 11.505 1.00 98.88 248 VAL A N 1
ATOM 1926 C CA . VAL A 1 248 ? -11.100 2.678 11.186 1.00 98.88 248 VAL A CA 1
ATOM 1927 C C . VAL A 1 248 ? -12.047 2.341 10.040 1.00 98.88 248 VAL A C 1
ATOM 1929 O O . VAL A 1 248 ? -11.733 1.525 9.166 1.00 98.88 248 VAL A O 1
ATOM 1932 N N . PHE A 1 249 ? -13.213 2.978 10.037 1.00 98.81 249 PHE A N 1
ATOM 1933 C CA . PHE A 1 249 ? -14.314 2.685 9.124 1.00 98.81 249 PHE A CA 1
ATOM 1934 C C . PHE A 1 249 ? -14.937 3.960 8.557 1.00 98.81 249 PHE A C 1
ATOM 1936 O O . PHE A 1 249 ? -15.022 4.993 9.228 1.00 98.81 249 PHE A O 1
ATOM 1943 N N . SER A 1 250 ? -15.411 3.881 7.314 1.00 98.50 250 SER A N 1
ATOM 1944 C CA . SER A 1 250 ? -16.193 4.942 6.680 1.00 98.50 250 SER A CA 1
ATOM 1945 C C . SER A 1 250 ? -17.106 4.380 5.587 1.00 98.50 250 SER A C 1
ATOM 1947 O O . SER A 1 250 ? -16.810 3.364 4.958 1.00 98.50 250 SER A O 1
ATOM 1949 N N . GLY A 1 251 ? -18.230 5.058 5.352 1.00 97.56 251 GLY A N 1
ATOM 1950 C CA . GLY A 1 251 ? -19.085 4.862 4.171 1.00 97.56 251 GLY A CA 1
ATOM 1951 C C . GLY A 1 251 ? -18.826 5.887 3.060 1.00 97.56 251 GLY A C 1
ATOM 1952 O O . GLY A 1 251 ? -19.514 5.896 2.042 1.00 97.56 251 GLY A O 1
ATOM 1953 N N . MET A 1 252 ? -17.878 6.808 3.268 1.00 95.88 252 MET A N 1
ATOM 1954 C CA . MET A 1 252 ? -17.565 7.887 2.333 1.00 95.88 252 MET A CA 1
ATOM 1955 C C . MET A 1 252 ? -16.345 7.528 1.491 1.00 95.88 252 MET A C 1
ATOM 1957 O O . MET A 1 252 ? -15.212 7.650 1.948 1.00 95.88 252 MET A O 1
ATOM 1961 N N . GLU A 1 253 ? -16.590 7.121 0.251 1.00 93.88 253 GLU A N 1
ATOM 1962 C CA . GLU A 1 253 ? -15.539 6.767 -0.699 1.00 93.88 253 GLU A CA 1
ATOM 1963 C C . GLU A 1 253 ? -15.127 7.946 -1.575 1.00 93.88 253 GLU A C 1
ATOM 1965 O O . GLU A 1 253 ? -15.963 8.736 -2.024 1.00 93.88 253 GLU A O 1
ATOM 1970 N N . TYR A 1 254 ? -13.833 8.007 -1.882 1.00 90.94 254 TYR A N 1
ATOM 1971 C CA . TYR A 1 254 ? -13.263 8.979 -2.804 1.00 90.94 254 TYR A CA 1
ATOM 1972 C C . TYR A 1 254 ? -12.653 8.276 -4.015 1.00 90.94 254 TYR A C 1
ATOM 1974 O O . TYR A 1 254 ? -12.070 7.194 -3.911 1.00 90.94 254 TYR A O 1
ATOM 1982 N N . GLU A 1 255 ? -12.792 8.903 -5.183 1.00 91.56 255 GLU A N 1
ATOM 1983 C CA . GLU A 1 255 ? -12.229 8.388 -6.428 1.00 91.56 255 GLU A CA 1
ATOM 1984 C C . GLU A 1 255 ? -10.705 8.234 -6.307 1.00 91.56 255 GLU A C 1
ATOM 1986 O O . GLU A 1 255 ? -10.009 9.159 -5.892 1.00 91.56 255 GLU A O 1
ATOM 1991 N N . GLY A 1 256 ? -10.195 7.050 -6.653 1.00 92.94 256 GLY A N 1
ATOM 1992 C CA . GLY A 1 256 ? -8.766 6.732 -6.590 1.00 92.94 256 GLY A CA 1
ATOM 1993 C C . GLY A 1 256 ? -8.213 6.426 -5.193 1.00 92.94 256 GLY A C 1
ATOM 1994 O O . GLY A 1 256 ? -7.016 6.187 -5.076 1.00 92.94 256 GLY A O 1
ATOM 1995 N N . ASP A 1 257 ? -9.044 6.410 -4.147 1.00 96.94 257 ASP A N 1
ATOM 1996 C CA . ASP A 1 257 ? -8.595 6.136 -2.773 1.00 96.94 257 ASP A CA 1
ATOM 1997 C C . ASP A 1 257 ? -8.976 4.736 -2.273 1.00 96.94 257 ASP A C 1
ATOM 1999 O O . ASP A 1 257 ? -8.396 4.266 -1.304 1.00 96.94 257 ASP A O 1
ATOM 2003 N N . SER A 1 258 ? -9.937 4.064 -2.914 1.00 96.88 258 SER A N 1
ATOM 2004 C CA . SER A 1 258 ? -10.521 2.799 -2.441 1.00 96.88 258 SER A CA 1
ATOM 2005 C C . SER A 1 258 ? -10.252 1.637 -3.395 1.00 96.88 258 SER A C 1
ATOM 2007 O O . SER A 1 258 ? -10.523 1.739 -4.592 1.00 96.88 258 SER A O 1
ATOM 2009 N N . PHE A 1 259 ? -9.792 0.510 -2.854 1.00 98.44 259 PHE A N 1
ATOM 2010 C CA . PHE A 1 259 ? -9.320 -0.653 -3.609 1.00 98.44 259 PHE A CA 1
ATOM 2011 C C . PHE A 1 259 ? -9.956 -1.942 -3.088 1.00 98.44 259 PHE A C 1
ATOM 2013 O O . PHE A 1 259 ? -10.302 -2.035 -1.908 1.00 98.44 259 PHE A O 1
ATOM 2020 N N . SER A 1 260 ? -10.097 -2.954 -3.950 1.00 98.38 260 SER A N 1
ATOM 2021 C CA . SER A 1 260 ? -10.415 -4.300 -3.465 1.00 98.38 260 SER A CA 1
ATOM 2022 C C . SER A 1 260 ? -9.307 -4.782 -2.521 1.00 98.38 260 SER A C 1
ATOM 2024 O O . SER A 1 260 ? -8.156 -4.342 -2.627 1.00 98.38 260 SER A O 1
ATOM 2026 N N . VAL A 1 261 ? -9.644 -5.669 -1.583 1.00 98.25 261 VAL A N 1
ATOM 2027 C CA . VAL A 1 261 ? -8.650 -6.215 -0.648 1.00 98.25 261 VAL A CA 1
ATOM 2028 C C . VAL A 1 261 ? -7.546 -6.945 -1.410 1.00 98.25 261 VAL A C 1
ATOM 2030 O O . VAL A 1 261 ? -6.370 -6.725 -1.124 1.00 98.25 261 VAL A O 1
ATOM 2033 N N . ASP A 1 262 ? -7.915 -7.735 -2.421 1.00 98.31 262 ASP A N 1
ATOM 2034 C CA . ASP A 1 262 ? -6.975 -8.488 -3.254 1.00 98.31 262 ASP A CA 1
ATOM 2035 C C . ASP A 1 262 ? -5.996 -7.572 -4.001 1.00 98.31 262 ASP A C 1
ATOM 2037 O O . ASP A 1 262 ? -4.784 -7.794 -3.935 1.00 98.31 262 ASP A O 1
ATOM 2041 N N . ASP A 1 263 ? -6.488 -6.515 -4.659 1.00 98.25 263 ASP A N 1
ATOM 2042 C CA . ASP A 1 263 ? -5.629 -5.584 -5.405 1.00 98.25 263 ASP A CA 1
ATOM 2043 C C . ASP A 1 263 ? -4.665 -4.850 -4.466 1.00 98.25 263 ASP A C 1
ATOM 2045 O O . ASP A 1 263 ? -3.470 -4.735 -4.751 1.00 98.25 263 ASP A O 1
ATOM 2049 N N . TYR A 1 264 ? -5.164 -4.380 -3.319 1.00 98.69 264 TYR A N 1
ATOM 2050 C CA . TYR A 1 264 ? -4.354 -3.635 -2.359 1.00 98.69 264 TYR A CA 1
ATOM 2051 C C . TYR A 1 264 ? -3.297 -4.527 -1.695 1.00 98.69 264 TYR A C 1
ATOM 2053 O O . TYR A 1 264 ? -2.129 -4.143 -1.611 1.00 98.69 264 TYR A O 1
ATOM 2061 N N . CYS A 1 265 ? -3.671 -5.742 -1.278 1.00 98.56 265 CYS A N 1
ATOM 2062 C CA . CYS A 1 265 ? -2.735 -6.716 -0.716 1.00 98.56 265 CYS A CA 1
ATOM 2063 C C . CYS A 1 265 ? -1.696 -7.149 -1.753 1.00 98.56 265 CYS A C 1
ATOM 2065 O O . CYS A 1 265 ? -0.507 -7.215 -1.438 1.00 98.56 265 CYS A O 1
ATOM 2067 N N . GLY A 1 266 ? -2.118 -7.409 -2.993 1.00 98.25 266 GLY A N 1
ATOM 2068 C CA . GLY A 1 266 ? -1.223 -7.756 -4.092 1.00 98.25 266 GLY A CA 1
ATOM 2069 C C . GLY A 1 266 ? -0.193 -6.658 -4.345 1.00 98.25 266 GLY A C 1
ATOM 2070 O O . GLY A 1 266 ? 1.011 -6.930 -4.365 1.00 98.25 266 GLY A O 1
ATOM 2071 N N . PHE A 1 267 ? -0.643 -5.407 -4.449 1.00 98.19 267 PHE A N 1
ATOM 2072 C CA . PHE A 1 267 ? 0.246 -4.276 -4.691 1.00 98.19 267 PHE A CA 1
ATOM 2073 C C . PHE A 1 267 ? 1.188 -4.000 -3.512 1.00 98.19 267 PHE A C 1
ATOM 2075 O O . PHE A 1 267 ? 2.393 -3.817 -3.712 1.00 98.19 267 PHE A O 1
ATOM 2082 N N . PHE A 1 268 ? 0.682 -4.064 -2.277 1.00 98.62 268 PHE A N 1
ATOM 2083 C CA . PHE A 1 268 ? 1.515 -3.972 -1.079 1.00 98.62 268 PHE A CA 1
ATOM 2084 C C . PHE A 1 268 ? 2.597 -5.056 -1.059 1.00 98.62 268 PHE A C 1
ATOM 2086 O O . PHE A 1 268 ? 3.759 -4.760 -0.783 1.00 98.62 268 PHE A O 1
ATOM 2093 N N . MET A 1 269 ? 2.261 -6.304 -1.399 1.00 98.38 269 MET A N 1
ATOM 2094 C CA . MET A 1 269 ? 3.233 -7.397 -1.405 1.00 98.38 269 MET A CA 1
ATOM 2095 C C . MET A 1 269 ? 4.294 -7.250 -2.502 1.00 98.38 269 MET A C 1
ATOM 2097 O O . MET A 1 269 ? 5.438 -7.663 -2.289 1.00 98.38 269 MET A O 1
ATOM 2101 N N . LEU A 1 270 ? 3.971 -6.637 -3.645 1.00 98.31 270 LEU A N 1
ATOM 2102 C CA . LEU A 1 270 ? 4.978 -6.273 -4.648 1.00 98.31 270 LEU A CA 1
ATOM 2103 C C . LEU A 1 270 ? 5.970 -5.249 -4.085 1.00 98.31 270 LEU A C 1
ATOM 2105 O O . LEU A 1 270 ? 7.181 -5.451 -4.199 1.00 98.31 270 LEU A O 1
ATOM 2109 N N . TYR A 1 271 ? 5.479 -4.204 -3.412 1.00 98.56 271 TYR A N 1
ATOM 2110 C CA . TYR A 1 271 ? 6.331 -3.213 -2.752 1.00 98.56 271 TYR A CA 1
ATOM 2111 C C . TYR A 1 271 ? 7.169 -3.825 -1.618 1.00 98.56 271 TYR A C 1
ATOM 2113 O O . TYR A 1 271 ? 8.388 -3.660 -1.588 1.00 98.56 271 TYR A O 1
ATOM 2121 N N . TYR A 1 272 ? 6.543 -4.595 -0.725 1.00 98.50 272 TYR A N 1
ATOM 2122 C CA . TYR A 1 272 ? 7.202 -5.296 0.379 1.00 98.50 272 TYR A CA 1
ATOM 2123 C C . TYR A 1 272 ? 8.369 -6.152 -0.129 1.00 98.50 272 TYR A C 1
ATOM 2125 O O . TYR A 1 272 ? 9.492 -6.073 0.376 1.00 98.50 272 TYR A O 1
ATOM 2133 N N . ASN A 1 273 ? 8.133 -6.944 -1.178 1.00 97.81 273 ASN A N 1
ATOM 2134 C CA . ASN A 1 273 ? 9.171 -7.777 -1.775 1.00 97.81 273 ASN A CA 1
ATOM 2135 C C . ASN A 1 273 ? 10.212 -6.960 -2.544 1.00 97.81 273 ASN A C 1
ATOM 2137 O O . ASN A 1 273 ? 11.371 -7.363 -2.572 1.00 97.81 273 ASN A O 1
ATOM 2141 N N . ALA A 1 274 ? 9.853 -5.810 -3.117 1.00 98.00 274 ALA A N 1
ATOM 2142 C CA . ALA A 1 274 ? 10.834 -4.909 -3.711 1.00 98.00 274 ALA A CA 1
ATOM 2143 C C . ALA A 1 27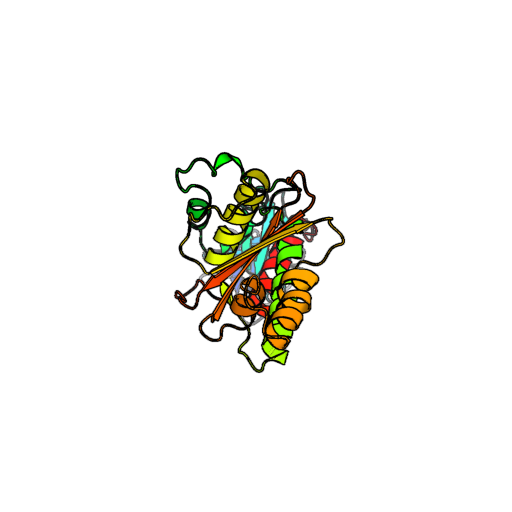4 ? 11.814 -4.337 -2.684 1.00 98.00 274 ALA A C 1
ATOM 2145 O O . ALA A 1 274 ? 13.002 -4.216 -2.981 1.00 98.00 274 ALA A O 1
ATOM 2146 N N . VAL A 1 275 ? 11.345 -4.063 -1.467 1.00 97.25 275 VAL A N 1
ATOM 2147 C CA . VAL A 1 275 ? 12.190 -3.583 -0.369 1.00 97.25 275 VAL A CA 1
ATOM 2148 C C . VAL A 1 275 ? 13.065 -4.702 0.202 1.00 97.25 275 VAL A C 1
ATOM 2150 O O . VAL A 1 275 ? 14.269 -4.509 0.379 1.00 97.25 275 VAL A O 1
ATOM 2153 N N . TYR A 1 276 ? 12.492 -5.875 0.487 1.00 96.81 276 TYR A N 1
ATOM 2154 C CA . TYR A 1 276 ? 13.200 -6.928 1.229 1.00 96.81 276 TYR A CA 1
ATOM 2155 C C . TYR A 1 276 ? 13.877 -7.987 0.360 1.00 96.81 276 TYR A C 1
ATOM 2157 O O . TYR A 1 276 ? 14.924 -8.509 0.741 1.00 96.81 276 TYR A O 1
ATOM 2165 N N . ASN A 1 277 ? 13.301 -8.309 -0.796 1.00 96.94 277 ASN A N 1
ATOM 2166 C CA . ASN A 1 277 ? 13.695 -9.445 -1.629 1.00 96.94 277 ASN A CA 1
ATOM 2167 C C . ASN A 1 277 ? 13.826 -9.080 -3.128 1.00 96.94 277 ASN A C 1
ATOM 2169 O O . ASN A 1 277 ? 13.294 -9.811 -3.970 1.00 96.94 277 ASN A O 1
ATOM 2173 N N . PRO A 1 278 ? 14.502 -7.975 -3.512 1.00 97.38 278 PRO A N 1
ATOM 2174 C CA . PRO A 1 278 ? 14.605 -7.600 -4.917 1.00 97.38 278 PRO A CA 1
ATOM 2175 C C . PRO A 1 278 ? 15.493 -8.573 -5.701 1.00 97.38 278 PRO A C 1
ATOM 2177 O O . PRO A 1 278 ? 16.537 -9.025 -5.221 1.00 97.38 278 PRO A O 1
ATOM 2180 N N . VAL A 1 279 ? 15.134 -8.822 -6.960 1.00 97.81 279 VAL A N 1
ATOM 2181 C CA . VAL A 1 279 ? 16.014 -9.511 -7.909 1.00 97.81 279 VAL A CA 1
ATOM 2182 C C . VAL A 1 279 ? 17.186 -8.591 -8.244 1.00 97.81 279 VAL A C 1
ATOM 2184 O O . VAL A 1 279 ? 16.997 -7.476 -8.725 1.00 97.81 279 VAL A O 1
ATOM 2187 N N . VAL A 1 280 ? 18.414 -9.047 -8.005 1.00 97.50 280 VAL A N 1
ATOM 2188 C CA . VAL A 1 280 ? 19.616 -8.277 -8.346 1.00 97.50 280 VAL A CA 1
ATOM 2189 C C . VAL A 1 280 ? 19.976 -8.526 -9.808 1.00 97.50 280 VAL A C 1
ATOM 2191 O O . VAL A 1 280 ? 20.254 -9.661 -10.190 1.00 97.50 280 VAL A O 1
ATOM 2194 N N . LEU A 1 281 ? 19.986 -7.463 -10.612 1.00 94.38 281 LEU A N 1
ATOM 2195 C CA . LEU A 1 281 ? 20.430 -7.484 -12.006 1.00 94.38 281 LEU A CA 1
ATOM 2196 C C . LEU A 1 281 ? 21.805 -6.811 -12.125 1.00 94.38 281 LEU A C 1
ATOM 2198 O O . LEU A 1 281 ? 22.073 -5.809 -11.454 1.00 94.38 281 LEU A O 1
ATOM 2202 N N . GLY A 1 282 ? 22.669 -7.355 -12.981 1.00 80.06 282 GLY A N 1
ATOM 2203 C CA . GLY A 1 282 ? 24.033 -6.875 -13.210 1.00 80.06 282 GLY A CA 1
ATOM 2204 C C . GLY A 1 282 ? 24.829 -7.790 -14.123 1.00 80.06 282 GLY A C 1
ATOM 2205 O O . GLY A 1 282 ? 24.575 -9.015 -14.085 1.00 80.06 282 GLY A O 1
#

Nearest PDB structures (foldseek):
  4p27-assembly1_A  TM=7.101E-01  e=2.774E-03  Schistosoma mansoni
  2dda-assembly4_D  TM=6.831E-01  e=3.523E-03  Pseudechis australis
  4d53-assembly2_B  TM=6.051E-01  e=5.044E-03  Borreliella burgdorferi B31
  8th8-assembly1_P  TM=6.002E-01  e=2.388E-02  Tetrahymena thermophila
  8tid-assembly1_P  TM=5.228E-01  e=2.535E-02  Tetrahymena thermophila

pLDDT: mean 95.52, std 7.72, range [46.31, 98.94]

Foldseek 3Di:
DFDDDPDATFDDDPNDGDQPDQAWDDDPVATFGDHSGGGQQCAAAWGHDPVAIFGDHSGGGQLVDAFWEDHPRFIWGAHSRGTDTQRVLLQQAVVSVLCVLPVCLVVLLVLVDPQSVLAPGQDCQAQSHLVQQVVFLVLLVVLQVVLVVVVADRAWEFSNQQSNQRSQQSSCLPVVDRPPSDPWQKDKDFAAPVDDCCCVLAVVLVVCVVVVNNPPNSSNCQSNPRLWRHKHKTWGQNHPHGIMIMMTTHNDDDPSGTHHSVVVSVSSVRVVCNSPPHHYGD